Protein AF-A0A354GK99-F1 (afdb_monomer)

Nearest PDB structures (foldseek):
  5uak-assembly1_A  TM=2.401E-01  e=3.780E+00  Homo sapiens
  2l7n-assembly1_A  TM=2.266E-01  e=7.775E+00  Mus musculus

pLDDT: mean 85.81, std 12.9, range [47.06, 98.25]

Solvent-accessible surface area (backbone atoms only — not comparable to full-atom values): 15376 Å² total; per-residue (Å²): 137,84,84,81,77,79,76,73,77,72,73,72,76,54,76,65,68,72,52,48,58,41,43,54,55,14,52,52,29,39,52,31,21,51,36,38,51,50,34,61,67,74,48,84,71,75,69,83,45,73,84,48,24,66,69,51,47,50,51,52,33,52,49,32,36,52,51,14,50,40,36,59,70,48,84,47,55,72,58,41,48,53,53,48,34,52,51,28,48,53,50,18,52,51,21,43,50,39,38,74,72,66,46,73,49,57,58,67,49,27,87,55,80,45,49,9,59,60,51,20,52,50,25,46,52,51,28,49,48,51,69,71,52,69,86,69,85,74,72,70,86,65,61,71,67,60,54,56,51,47,53,50,49,52,52,50,47,40,58,70,46,47,50,52,49,52,49,52,57,68,68,58,66,71,68,62,73,45,77,84,52,75,81,58,88,87,60,94,74,79,62,85,59,70,80,78,36,68,99,51,72,68,67,60,38,86,79,42,95,62,22,75,64,68,73,56,82,60,71,46,77,45,78,39,37,89,89,36,69,66,43,64,66,50,47,61,60,54,51,52,51,38,61,63,33,70,78,40,90,85,48,57,46,66,47,80,44,78,54,85,85,128

Foldseek 3Di:
DDPPPPPPVPPDPPPVVLLPLLLVLLVVLLQLLVLLLVLLQQPAFDCPDPCSDLVNSLVSSLLSNLLSLCSNLVLDVVVSLVSLLVVLVVQLVQLVVCLVVVHQASCSSPPPRDRSVVSNVVSVVSNVCSVPRDNPPPPPVDPPVSSVVSVVVSVVCCVVPVVVSSVCSVPNNQDAPDLPDDPPPPRQDYDDDVVVCVVHQDSCLVVFPCSVVVRDDAEDEAEDEPPDPVRVVCVVVVVVVQVVCVVPPNRHHYDYDYDDRD

Sequence (262 aa):
MIRIVTILKRQAPSAFSCALIPFFLSLILLSAGAWKGYELFTAPLPETSLWTSRGFLIAVIESEFALGLWLLFGLWPHGARRAALAAFLVFFVVSLFMALAGESSCGCFGRVPVSPRYIAVLDFAASLSLWLWRPSAIAVERPVGSRLLRVAAVLLLFLLVGVPSGIVLAAHRPTSLNPDAEIDANQSVVLLEPDKWIGRRCPLLKYIDVGDELSHGGWIVVLYHHDCPRCQEVAPEYEARATAAAADPAAPRTAFIAVYLR

Secondary structure (DSSP, 8-state):
-----------PPPHHHHHHHHHHHHHHHHHHHHHHHHHHHHSPPP--SSTT-HHHHHHHHHHHHHHHHHHHHTSSHHHHHHHHHHHHHHHHHHHHHHHHHT-S--STTTTS---HHHHHHHHHHHHHHHHH-----------HHHHHHHHHHHHHHIIIIIHHHHHHHHH-------TT----TT-S-----GGGGTTS--GGGGGSTTHHHHTSS-EEEEEE-TT-HHHHHHHHHHHHHHHHHTT-TTSPEEEEEE----

Radius of gyration: 27.34 Å; Cα contacts (8 Å, |Δi|>4): 239; chains: 1; bounding box: 57×50×96 Å

Structure (mmCIF, N/CA/C/O backbone):
data_AF-A0A354GK99-F1
#
_entry.id   AF-A0A354GK99-F1
#
loop_
_atom_site.group_PDB
_atom_site.id
_atom_site.type_symbol
_atom_site.label_atom_id
_atom_site.label_alt_id
_atom_site.label_comp_id
_atom_site.label_asym_id
_atom_site.label_entity_id
_atom_site.label_seq_id
_atom_site.pdbx_PDB_ins_code
_atom_site.Cartn_x
_atom_site.Cartn_y
_atom_site.Cartn_z
_atom_site.occupancy
_atom_site.B_iso_or_equiv
_atom_site.auth_seq_id
_atom_site.auth_comp_id
_atom_site.auth_asym_id
_atom_site.auth_atom_id
_atom_site.pdbx_PDB_model_num
ATOM 1 N N . MET A 1 1 ? 14.836 -31.834 -56.174 1.00 51.91 1 MET A N 1
ATOM 2 C CA . MET A 1 1 ? 14.327 -31.495 -54.824 1.00 51.91 1 MET A CA 1
ATOM 3 C C . MET A 1 1 ? 14.541 -30.009 -54.577 1.00 51.91 1 MET A C 1
ATOM 5 O O . MET A 1 1 ? 15.673 -29.593 -54.377 1.00 51.91 1 MET A O 1
ATOM 9 N N . ILE A 1 2 ? 13.483 -29.203 -54.669 1.00 47.06 2 ILE A N 1
ATOM 10 C CA . ILE A 1 2 ? 13.534 -27.741 -54.518 1.00 47.06 2 ILE A CA 1
ATOM 11 C C . ILE A 1 2 ? 13.206 -27.411 -53.055 1.00 47.06 2 ILE A C 1
ATOM 13 O O . ILE A 1 2 ? 12.085 -27.641 -52.607 1.00 47.06 2 ILE A O 1
ATOM 17 N N . ARG A 1 3 ? 14.187 -26.909 -52.291 1.00 53.28 3 ARG A N 1
ATOM 18 C CA . ARG A 1 3 ? 13.964 -26.350 -50.948 1.00 53.28 3 ARG A CA 1
ATOM 19 C C . ARG A 1 3 ? 13.324 -24.971 -51.105 1.00 53.28 3 ARG A C 1
ATOM 21 O O . ARG A 1 3 ? 14.020 -23.983 -51.316 1.00 53.28 3 ARG A O 1
ATOM 28 N N . ILE A 1 4 ? 12.001 -24.913 -50.993 1.00 53.72 4 ILE A N 1
ATOM 29 C CA . ILE A 1 4 ? 11.267 -23.661 -50.794 1.00 53.72 4 ILE A CA 1
ATOM 30 C C . ILE A 1 4 ? 11.586 -23.191 -49.371 1.00 53.72 4 ILE A C 1
ATOM 32 O O . ILE A 1 4 ? 10.948 -23.588 -48.399 1.00 53.72 4 ILE A O 1
ATOM 36 N N . VAL A 1 5 ? 12.648 -22.398 -49.230 1.00 56.31 5 VAL A N 1
ATOM 37 C CA . VAL A 1 5 ? 12.899 -21.624 -48.013 1.00 56.31 5 VAL A CA 1
ATOM 38 C C . VAL A 1 5 ? 11.921 -20.459 -48.058 1.00 56.31 5 VAL A C 1
ATOM 40 O O . VAL A 1 5 ? 12.188 -19.428 -48.671 1.00 56.31 5 VAL A O 1
ATOM 43 N N . THR A 1 6 ? 10.747 -20.646 -47.459 1.00 57.16 6 THR A N 1
ATOM 44 C CA . THR A 1 6 ? 9.773 -19.576 -47.248 1.00 57.16 6 THR A CA 1
ATOM 45 C C . THR A 1 6 ? 10.391 -18.573 -46.281 1.00 57.16 6 THR A C 1
ATOM 47 O O . THR A 1 6 ? 10.282 -18.699 -45.062 1.00 57.16 6 THR A O 1
ATOM 50 N N . ILE A 1 7 ? 11.085 -17.576 -46.829 1.00 54.34 7 ILE A N 1
ATOM 51 C CA . ILE A 1 7 ? 11.489 -16.371 -46.112 1.00 54.34 7 ILE A CA 1
ATOM 52 C C . ILE A 1 7 ? 10.194 -15.608 -45.830 1.00 54.34 7 ILE A C 1
ATOM 54 O O . ILE A 1 7 ? 9.807 -14.699 -46.562 1.00 54.34 7 ILE A O 1
ATOM 58 N N . LEU A 1 8 ? 9.484 -16.011 -44.774 1.00 56.78 8 LEU A N 1
ATOM 59 C CA . LEU A 1 8 ? 8.508 -15.154 -44.121 1.00 56.78 8 LEU A CA 1
ATOM 60 C C . LEU A 1 8 ? 9.289 -13.926 -43.666 1.00 56.78 8 LEU A C 1
ATOM 62 O O . LEU A 1 8 ? 9.990 -13.952 -42.653 1.00 56.78 8 LEU A O 1
ATOM 66 N N . LYS A 1 9 ? 9.222 -12.871 -44.482 1.00 50.56 9 LYS A N 1
ATOM 67 C CA . LYS A 1 9 ? 9.705 -11.530 -44.176 1.00 50.56 9 LYS A CA 1
ATOM 68 C C . LYS A 1 9 ? 8.989 -11.130 -42.889 1.00 50.56 9 LYS A C 1
ATOM 70 O O . LYS A 1 9 ? 7.848 -10.682 -42.918 1.00 50.56 9 LYS A O 1
ATOM 75 N N . ARG A 1 10 ? 9.626 -11.391 -41.746 1.00 58.94 10 ARG A N 1
ATOM 76 C CA . ARG A 1 10 ? 9.179 -10.943 -40.430 1.00 58.94 10 ARG A CA 1
ATOM 77 C C . ARG A 1 10 ? 9.202 -9.426 -40.538 1.00 58.94 10 ARG A C 1
ATOM 79 O O . ARG A 1 10 ? 10.278 -8.839 -40.459 1.00 58.94 10 ARG A O 1
ATOM 86 N N . GLN A 1 11 ? 8.063 -8.818 -40.880 1.00 60.69 11 GLN A N 1
ATOM 87 C CA . GLN A 1 11 ? 7.923 -7.369 -40.918 1.00 60.69 11 GLN A CA 1
ATOM 88 C C . GLN A 1 11 ? 8.425 -6.892 -39.566 1.00 60.69 11 GLN A C 1
ATOM 90 O O . GLN A 1 11 ? 7.871 -7.265 -38.530 1.00 60.69 11 GLN A O 1
ATOM 95 N N . ALA A 1 12 ? 9.567 -6.203 -39.584 1.00 58.28 12 ALA A N 1
ATOM 96 C CA . ALA A 1 12 ? 10.153 -5.684 -38.372 1.00 58.28 12 ALA A CA 1
ATOM 97 C C . ALA A 1 12 ? 9.067 -4.810 -37.734 1.00 58.28 12 ALA A C 1
ATOM 99 O O . ALA A 1 12 ? 8.564 -3.912 -38.419 1.00 58.28 12 ALA A O 1
ATOM 100 N N . PRO A 1 13 ? 8.627 -5.112 -36.499 1.00 59.28 13 PRO A N 1
ATOM 101 C CA . PRO A 1 13 ? 7.645 -4.278 -35.831 1.00 59.28 13 PRO A CA 1
ATOM 102 C C . PRO A 1 13 ? 8.161 -2.841 -35.867 1.00 59.28 13 PRO A C 1
ATOM 104 O O . PRO A 1 13 ? 9.354 -2.597 -35.663 1.00 59.28 13 PRO A O 1
ATOM 107 N N . SER A 1 14 ? 7.280 -1.904 -36.213 1.00 61.56 14 SER A N 1
ATOM 108 C CA . SER A 1 14 ? 7.648 -0.498 -36.330 1.00 61.56 14 SER A CA 1
ATOM 109 C C . SER A 1 14 ? 8.302 -0.039 -35.023 1.00 61.56 14 SER A C 1
ATOM 111 O O . SER A 1 14 ? 7.889 -0.435 -33.929 1.00 61.56 14 SER A O 1
ATOM 113 N N . ALA A 1 15 ? 9.342 0.796 -35.121 1.00 60.75 15 ALA A N 1
ATOM 114 C CA . ALA A 1 15 ? 10.090 1.291 -33.960 1.00 60.75 15 ALA A CA 1
ATOM 115 C C . ALA A 1 15 ? 9.178 1.916 -32.881 1.00 60.75 15 ALA A C 1
ATOM 117 O O . ALA A 1 15 ? 9.510 1.905 -31.697 1.00 60.75 15 ALA A O 1
ATOM 118 N N . PHE A 1 16 ? 8.000 2.394 -33.292 1.00 60.38 16 PHE A N 1
ATOM 119 C CA . PHE A 1 16 ? 6.950 2.933 -32.438 1.00 60.38 16 PHE A CA 1
ATOM 120 C C . PHE A 1 16 ? 6.320 1.877 -31.510 1.00 60.38 16 PHE A C 1
ATOM 122 O O . PHE A 1 16 ? 6.214 2.097 -30.303 1.00 60.38 16 PHE A O 1
ATOM 129 N N . SER A 1 17 ? 5.985 0.688 -32.024 1.00 66.44 17 SER A N 1
ATOM 130 C CA . SER A 1 17 ? 5.418 -0.405 -31.217 1.00 66.44 17 SER A CA 1
ATOM 131 C C . SER A 1 17 ? 6.409 -0.948 -30.181 1.00 66.44 17 SER A C 1
ATOM 133 O O . SER A 1 17 ? 5.998 -1.434 -29.129 1.00 66.44 17 SER A O 1
ATOM 135 N N . CYS A 1 18 ? 7.718 -0.830 -30.430 1.00 71.56 18 CYS A N 1
ATOM 136 C CA . CYS A 1 18 ? 8.748 -1.281 -29.492 1.00 71.56 18 CYS A CA 1
ATOM 137 C C . CYS A 1 18 ? 8.879 -0.409 -28.233 1.00 71.56 18 CYS A C 1
ATOM 139 O O . CYS A 1 18 ? 9.372 -0.919 -27.227 1.00 71.56 18 CYS A O 1
ATOM 141 N N . ALA A 1 19 ? 8.459 0.859 -28.274 1.00 82.81 19 ALA A N 1
ATOM 142 C CA . ALA A 1 19 ? 8.532 1.781 -27.135 1.00 82.81 19 ALA A CA 1
ATOM 143 C C . ALA A 1 19 ? 7.217 1.875 -26.340 1.00 82.81 19 ALA A C 1
ATOM 145 O O . ALA A 1 19 ? 7.220 2.329 -25.199 1.00 82.81 19 ALA A O 1
ATOM 146 N N . LEU A 1 20 ? 6.106 1.416 -26.919 1.00 90.50 20 LEU A N 1
ATOM 147 C CA . LEU A 1 20 ? 4.773 1.575 -26.344 1.00 90.50 20 LEU A CA 1
ATOM 148 C C . LEU A 1 20 ? 4.553 0.715 -25.087 1.00 90.50 20 LEU A C 1
ATOM 150 O O . LEU A 1 20 ? 4.040 1.201 -24.084 1.00 90.50 20 LEU A O 1
ATOM 154 N N . ILE A 1 21 ? 4.992 -0.548 -25.121 1.00 92.44 21 ILE A N 1
ATOM 155 C CA . ILE A 1 21 ? 4.870 -1.487 -23.992 1.00 92.44 21 ILE A CA 1
ATOM 156 C C . ILE A 1 21 ? 5.582 -0.961 -22.732 1.00 92.44 21 ILE A C 1
ATOM 158 O O . ILE A 1 21 ? 4.918 -0.812 -21.707 1.00 92.44 21 ILE A O 1
ATOM 162 N N . PRO A 1 22 ? 6.897 -0.650 -22.757 1.00 93.06 22 PRO A N 1
ATOM 163 C CA . PRO A 1 22 ? 7.580 -0.160 -21.560 1.00 93.06 22 PRO A CA 1
ATOM 164 C C . PRO A 1 22 ? 7.030 1.186 -21.072 1.00 93.06 22 PRO A C 1
ATOM 166 O O . PRO A 1 22 ? 7.044 1.429 -19.870 1.00 93.06 22 PRO A O 1
ATOM 169 N N . PHE A 1 23 ? 6.507 2.029 -21.970 1.00 93.75 23 PHE A N 1
ATOM 170 C CA . PHE A 1 23 ? 5.856 3.282 -21.593 1.00 93.75 23 PHE A CA 1
ATOM 171 C C . PHE A 1 23 ? 4.580 3.044 -20.772 1.00 93.75 23 PHE A C 1
ATOM 173 O O . PHE A 1 23 ? 4.469 3.560 -19.664 1.00 93.75 23 PHE A O 1
ATOM 180 N N . PHE A 1 24 ? 3.647 2.219 -21.258 1.00 96.00 24 PHE A N 1
ATOM 181 C CA . PHE A 1 24 ? 2.413 1.934 -20.516 1.00 96.00 24 PHE A CA 1
ATOM 182 C C . PHE A 1 24 ? 2.675 1.222 -19.189 1.00 96.00 24 PHE A C 1
ATOM 184 O O . PHE A 1 24 ? 2.085 1.585 -18.176 1.00 96.00 24 PHE A O 1
ATOM 191 N N . LEU A 1 25 ? 3.582 0.242 -19.170 1.00 96.44 25 LEU A N 1
ATOM 192 C CA . LEU A 1 25 ? 3.927 -0.464 -17.933 1.00 96.44 25 LEU A CA 1
ATOM 193 C C . LEU A 1 25 ? 4.618 0.451 -16.918 1.00 96.44 25 LEU A C 1
ATOM 195 O O . LEU A 1 25 ? 4.382 0.319 -15.721 1.00 96.44 25 LEU A O 1
ATOM 199 N N . SER A 1 26 ? 5.427 1.402 -17.389 1.00 96.06 26 SER A N 1
ATOM 200 C CA . SER A 1 26 ? 5.986 2.449 -16.536 1.00 96.06 26 SER A CA 1
ATOM 201 C C . SER A 1 26 ? 4.890 3.304 -15.904 1.00 96.06 26 SER A C 1
ATOM 203 O O . SER A 1 26 ? 4.898 3.477 -14.688 1.00 96.06 26 SER A O 1
ATOM 205 N N . LEU A 1 27 ? 3.920 3.782 -16.693 1.00 96.25 27 LEU A N 1
ATOM 206 C CA . LEU A 1 27 ? 2.801 4.564 -16.163 1.00 96.25 27 LEU A CA 1
ATOM 207 C C . LEU A 1 27 ? 2.017 3.786 -15.104 1.00 96.25 27 LEU A C 1
ATOM 209 O O . LEU A 1 27 ? 1.725 4.338 -14.050 1.00 96.25 27 LEU A O 1
ATOM 213 N N . ILE A 1 28 ? 1.742 2.502 -15.347 1.00 95.94 28 ILE A N 1
ATOM 214 C CA . ILE A 1 28 ? 1.051 1.638 -14.381 1.00 95.94 28 ILE A CA 1
ATOM 215 C C . ILE A 1 28 ? 1.830 1.555 -13.061 1.00 95.94 28 ILE A C 1
ATOM 217 O O . ILE A 1 28 ? 1.240 1.778 -12.007 1.00 95.94 28 ILE A O 1
ATOM 221 N N . LEU A 1 29 ? 3.141 1.286 -13.103 1.00 96.00 29 LEU A N 1
ATOM 222 C CA . LEU A 1 29 ? 3.971 1.188 -11.892 1.00 96.00 29 LEU A CA 1
ATOM 223 C C . LEU A 1 29 ? 4.061 2.519 -11.135 1.00 96.00 29 LEU A C 1
ATOM 225 O O . LEU A 1 29 ? 3.957 2.534 -9.912 1.00 96.00 29 LEU A O 1
ATOM 229 N N . LEU A 1 30 ? 4.215 3.637 -11.848 1.00 95.00 30 LEU A N 1
ATOM 230 C CA . LEU A 1 30 ? 4.276 4.966 -11.235 1.00 95.00 30 LEU A CA 1
ATOM 231 C C . LEU A 1 30 ? 2.942 5.344 -10.579 1.00 95.00 30 LEU A C 1
ATOM 233 O O . LEU A 1 30 ? 2.931 5.870 -9.469 1.00 95.00 30 LEU A O 1
ATOM 237 N N . SER A 1 31 ? 1.817 5.052 -11.235 1.00 94.38 31 SER A N 1
ATOM 238 C CA . SER A 1 31 ? 0.487 5.278 -10.663 1.00 94.38 31 SER A CA 1
ATOM 239 C C . SER A 1 31 ? 0.215 4.372 -9.461 1.00 94.38 31 SER A C 1
ATOM 241 O O . SER A 1 31 ? -0.310 4.853 -8.458 1.00 94.38 31 SER A O 1
ATOM 243 N N . ALA A 1 32 ? 0.595 3.093 -9.528 1.00 93.56 32 ALA A N 1
ATOM 244 C CA . ALA A 1 32 ? 0.451 2.156 -8.415 1.00 93.56 32 ALA A CA 1
ATOM 245 C C . ALA A 1 32 ? 1.274 2.602 -7.196 1.00 93.56 32 ALA A C 1
ATOM 247 O O . ALA A 1 32 ? 0.730 2.705 -6.095 1.00 93.56 32 ALA A O 1
ATOM 248 N N . GLY A 1 33 ? 2.546 2.961 -7.403 1.00 93.25 33 GLY A N 1
ATOM 249 C CA . GLY A 1 33 ? 3.414 3.487 -6.352 1.00 93.25 33 GLY A CA 1
ATOM 250 C C . GLY A 1 33 ? 2.861 4.775 -5.736 1.00 93.25 33 GLY A C 1
ATOM 251 O O . GLY A 1 33 ? 2.816 4.901 -4.513 1.00 93.25 33 GLY A O 1
ATOM 252 N N . ALA A 1 34 ? 2.381 5.715 -6.560 1.00 91.94 34 ALA A N 1
ATOM 253 C CA . ALA A 1 34 ? 1.793 6.968 -6.079 1.00 91.94 34 ALA A CA 1
ATOM 254 C C . ALA A 1 34 ? 0.562 6.721 -5.198 1.00 91.94 34 ALA A C 1
ATOM 256 O O . ALA A 1 34 ? 0.412 7.347 -4.148 1.00 91.94 34 ALA A O 1
ATOM 257 N N . TRP A 1 35 ? -0.299 5.784 -5.598 1.00 93.75 35 TRP A N 1
ATOM 258 C CA . TRP A 1 35 ? -1.510 5.476 -4.848 1.00 93.75 35 TRP A CA 1
ATOM 259 C C . TRP A 1 35 ? -1.215 4.781 -3.515 1.00 93.75 35 TRP A C 1
ATOM 261 O O . TRP A 1 35 ? -1.798 5.140 -2.492 1.00 93.75 35 TRP A O 1
ATOM 271 N N . LYS A 1 36 ? -0.261 3.842 -3.499 1.00 92.19 36 LYS A N 1
ATOM 272 C CA . LYS A 1 36 ? 0.227 3.215 -2.260 1.00 92.19 36 LYS A CA 1
ATOM 273 C C . LYS A 1 36 ? 0.876 4.238 -1.325 1.00 92.19 36 LYS A C 1
ATOM 275 O O . LYS A 1 36 ? 0.632 4.210 -0.124 1.00 92.19 36 LYS A O 1
ATOM 280 N N . GLY A 1 37 ? 1.655 5.173 -1.872 1.00 91.38 37 GLY A N 1
ATOM 281 C CA . GLY A 1 37 ? 2.227 6.284 -1.108 1.00 91.38 37 GLY A CA 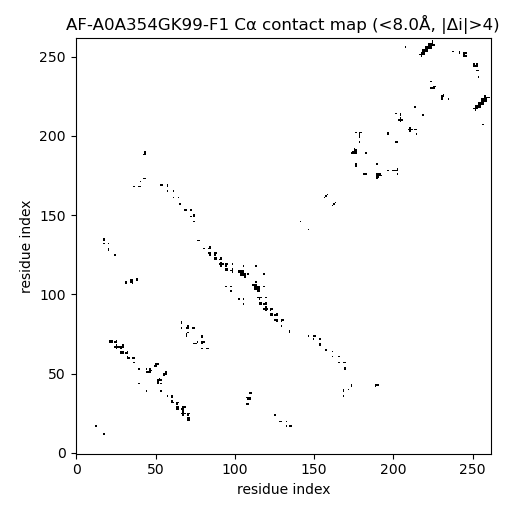1
ATOM 282 C C . GLY A 1 37 ? 1.157 7.179 -0.482 1.00 91.38 37 GLY A C 1
ATOM 283 O O . GLY A 1 37 ? 1.261 7.537 0.688 1.00 91.38 37 GLY A O 1
ATOM 284 N N . TYR A 1 38 ? 0.095 7.492 -1.228 1.00 89.88 38 TYR A N 1
ATOM 285 C CA . TYR A 1 38 ? -1.029 8.279 -0.721 1.00 89.88 38 TYR A CA 1
ATOM 286 C C . TYR A 1 38 ? -1.786 7.571 0.411 1.00 89.88 38 TYR A C 1
ATOM 288 O O . TYR A 1 38 ? -2.113 8.191 1.423 1.00 89.88 38 TYR A O 1
ATOM 296 N N . GLU A 1 39 ? -2.041 6.270 0.278 1.00 89.00 39 GLU A N 1
ATOM 297 C CA . GLU A 1 39 ? -2.665 5.491 1.349 1.00 89.00 39 GLU A CA 1
ATOM 298 C C . GLU A 1 39 ? -1.771 5.430 2.588 1.00 89.00 39 GLU A C 1
ATOM 300 O O . GLU A 1 39 ? -2.239 5.720 3.683 1.00 89.00 39 GLU A O 1
ATOM 305 N N . LEU A 1 40 ? -0.476 5.155 2.418 1.00 89.44 40 LEU A N 1
ATOM 306 C CA . LEU A 1 40 ? 0.491 5.130 3.515 1.00 89.44 40 LEU A CA 1
ATOM 307 C C . LEU A 1 40 ? 0.570 6.469 4.268 1.00 89.44 40 LEU A C 1
ATOM 309 O O . LEU A 1 40 ? 0.875 6.503 5.460 1.00 89.44 40 LEU A O 1
ATOM 313 N N . PHE A 1 41 ? 0.313 7.574 3.567 1.00 87.25 41 PHE A N 1
ATOM 314 C CA . PHE A 1 41 ? 0.275 8.909 4.150 1.00 87.25 41 PHE A CA 1
ATOM 315 C C . PHE A 1 41 ? -1.029 9.195 4.906 1.00 87.25 41 PHE A C 1
ATOM 317 O O . PHE A 1 41 ? -1.007 9.898 5.911 1.00 87.25 41 PHE A O 1
ATOM 324 N N . THR A 1 42 ? -2.161 8.676 4.427 1.00 83.94 42 THR A N 1
ATOM 325 C CA . THR A 1 42 ? -3.497 9.060 4.916 1.00 83.94 42 THR A CA 1
ATOM 326 C C . THR A 1 42 ? -4.139 8.046 5.856 1.00 83.94 42 THR A C 1
ATOM 328 O O . THR A 1 42 ? -5.030 8.416 6.621 1.00 83.94 42 THR A O 1
ATOM 331 N N . ALA A 1 43 ? -3.718 6.784 5.816 1.00 83.38 43 ALA A N 1
ATOM 332 C CA . ALA A 1 43 ? -4.307 5.705 6.592 1.00 83.38 43 ALA A CA 1
ATOM 333 C C . ALA A 1 43 ? -3.344 5.220 7.689 1.00 83.38 43 ALA A C 1
ATOM 335 O O . ALA A 1 43 ? -2.174 4.939 7.412 1.00 83.38 43 ALA A O 1
ATOM 336 N N . PRO A 1 44 ? -3.813 5.066 8.941 1.00 81.06 44 PRO A N 1
ATOM 337 C CA . PRO A 1 44 ? -3.046 4.362 9.951 1.00 81.06 44 PRO A CA 1
ATOM 338 C C . PRO A 1 44 ? -2.983 2.876 9.608 1.00 81.06 44 PRO A C 1
ATOM 340 O O . PRO A 1 44 ? -4.008 2.219 9.431 1.00 81.06 44 PRO A O 1
ATOM 343 N N . LEU A 1 45 ? -1.764 2.346 9.530 1.00 81.56 45 LEU A N 1
ATOM 344 C CA . LEU A 1 45 ? -1.525 0.932 9.284 1.00 81.56 45 LEU A CA 1
ATOM 345 C C . LEU A 1 45 ? -1.217 0.221 10.602 1.00 81.56 45 LEU A C 1
ATOM 347 O O . LEU A 1 45 ? -0.258 0.599 11.280 1.00 81.56 45 LEU A O 1
ATOM 351 N N . PRO A 1 46 ? -1.989 -0.811 10.968 1.00 79.06 46 PRO A N 1
ATOM 352 C CA . PRO A 1 46 ? -1.639 -1.658 12.093 1.00 79.06 46 PRO A CA 1
ATOM 353 C C . PRO A 1 46 ? -0.417 -2.516 11.721 1.00 79.06 46 PRO A C 1
ATOM 355 O O . PRO A 1 46 ? -0.460 -3.340 10.806 1.00 79.06 46 PRO A O 1
ATOM 358 N N . GLU A 1 47 ? 0.699 -2.326 12.427 1.00 83.62 47 GLU A N 1
ATOM 359 C CA . GLU A 1 47 ? 1.947 -3.072 12.211 1.00 83.62 47 GLU A CA 1
ATOM 360 C C . GLU A 1 47 ? 1.879 -4.471 12.854 1.00 83.62 47 GLU A C 1
ATOM 362 O O . GLU A 1 47 ? 2.567 -4.763 13.828 1.00 83.62 47 GLU A O 1
ATOM 367 N N . THR A 1 48 ? 1.023 -5.354 12.332 1.00 84.50 48 THR A N 1
ATOM 368 C CA . THR A 1 48 ? 0.833 -6.710 12.890 1.00 84.50 48 THR A CA 1
ATOM 369 C C . THR A 1 48 ? 1.837 -7.740 12.369 1.00 84.50 48 THR A C 1
ATOM 371 O O . THR A 1 48 ? 2.050 -8.775 12.997 1.00 84.50 48 THR A O 1
ATOM 374 N N . SER A 1 49 ? 2.460 -7.490 11.216 1.00 88.94 49 SER A N 1
ATOM 375 C CA . SER A 1 49 ? 3.372 -8.415 10.542 1.00 88.94 49 SER A CA 1
ATOM 376 C C . SER A 1 49 ? 4.476 -7.678 9.776 1.00 88.94 49 SER A C 1
ATOM 378 O O . SER A 1 49 ? 4.394 -6.476 9.531 1.00 88.94 49 SER A O 1
ATOM 380 N N . LEU A 1 50 ? 5.506 -8.406 9.331 1.00 86.31 50 LEU A N 1
ATOM 381 C CA . LEU A 1 50 ? 6.557 -7.841 8.474 1.00 86.31 50 LEU A CA 1
ATOM 382 C C . LEU A 1 50 ? 6.003 -7.291 7.148 1.00 86.31 50 LEU A C 1
ATOM 384 O O . LEU A 1 50 ? 6.476 -6.261 6.673 1.00 86.31 50 LEU A O 1
ATOM 388 N N . TRP A 1 51 ? 4.978 -7.939 6.587 1.00 84.69 51 TRP A N 1
ATOM 389 C CA . TRP A 1 51 ? 4.327 -7.533 5.335 1.00 84.69 51 TRP A CA 1
ATOM 390 C C . TRP A 1 51 ? 3.521 -6.243 5.476 1.00 84.69 51 TRP A C 1
ATOM 392 O O . TRP A 1 51 ? 3.390 -5.487 4.519 1.00 84.69 51 TRP A O 1
ATOM 402 N N . THR A 1 52 ? 3.019 -5.978 6.680 1.00 85.69 52 THR A N 1
ATOM 403 C CA . THR A 1 52 ? 2.316 -4.740 7.030 1.00 85.69 52 THR A CA 1
ATOM 404 C C . THR A 1 52 ? 3.243 -3.720 7.690 1.00 85.69 52 THR A C 1
ATOM 406 O O . THR A 1 52 ? 2.782 -2.660 8.107 1.00 85.69 52 THR A O 1
ATOM 409 N N . SER A 1 53 ? 4.543 -4.019 7.814 1.00 90.56 53 SER A N 1
ATOM 410 C CA . SER A 1 53 ? 5.493 -3.082 8.405 1.00 90.56 53 SER A CA 1
ATOM 411 C C . SER A 1 53 ? 5.681 -1.884 7.483 1.00 90.56 53 SER A C 1
ATOM 413 O O . SER A 1 53 ? 5.858 -2.016 6.266 1.00 90.56 53 SER A O 1
ATOM 415 N N . ARG A 1 54 ? 5.677 -0.686 8.068 1.00 89.06 54 ARG A N 1
ATOM 416 C CA . ARG A 1 54 ? 5.763 0.562 7.309 1.00 89.06 54 ARG A CA 1
ATOM 417 C C . ARG A 1 54 ? 7.025 0.639 6.452 1.00 89.06 54 ARG A C 1
ATOM 419 O O . ARG A 1 54 ? 6.964 1.039 5.296 1.00 89.06 54 ARG A O 1
ATOM 426 N N . GLY A 1 55 ? 8.164 0.213 7.001 1.00 90.75 55 GLY A N 1
ATOM 427 C CA . GLY A 1 55 ? 9.440 0.197 6.284 1.00 90.75 55 GLY A CA 1
ATOM 428 C C . GLY A 1 55 ? 9.429 -0.728 5.065 1.00 90.75 55 GLY A C 1
ATOM 429 O O . GLY A 1 55 ? 9.944 -0.352 4.013 1.00 90.75 55 GLY A O 1
ATOM 430 N N . PHE A 1 56 ? 8.797 -1.902 5.177 1.00 92.50 56 PHE A N 1
ATOM 431 C CA . PHE A 1 56 ? 8.633 -2.817 4.048 1.00 92.50 56 PHE A CA 1
ATOM 432 C C . PHE A 1 56 ? 7.760 -2.200 2.951 1.00 92.50 56 PHE A C 1
ATOM 434 O O . PHE A 1 56 ? 8.147 -2.214 1.785 1.00 92.50 56 PHE A O 1
ATOM 441 N N . LEU A 1 57 ? 6.629 -1.587 3.315 1.00 91.81 57 LEU A N 1
ATOM 442 C CA . LEU A 1 57 ? 5.738 -0.934 2.352 1.00 91.81 57 LEU A CA 1
ATOM 443 C C . LEU A 1 57 ? 6.407 0.251 1.644 1.00 91.81 57 LEU A C 1
ATOM 445 O O . LEU A 1 57 ? 6.290 0.365 0.426 1.00 91.81 57 LEU A O 1
ATOM 449 N N . ILE A 1 58 ? 7.171 1.079 2.369 1.00 91.81 58 ILE A N 1
ATOM 450 C CA . ILE A 1 58 ? 7.982 2.154 1.767 1.00 91.81 58 ILE A CA 1
ATOM 451 C C . ILE A 1 58 ? 8.972 1.564 0.759 1.00 91.81 58 ILE A C 1
ATOM 453 O O . ILE A 1 58 ? 9.062 2.052 -0.364 1.00 91.81 58 ILE A O 1
ATOM 457 N N . ALA A 1 59 ? 9.676 0.487 1.119 1.00 92.06 59 ALA A N 1
ATOM 458 C CA . ALA A 1 59 ? 10.624 -0.157 0.215 1.00 92.06 59 ALA A CA 1
ATOM 459 C C . ALA A 1 59 ? 9.946 -0.697 -1.059 1.00 92.06 59 ALA A C 1
ATOM 461 O O . ALA A 1 59 ? 10.495 -0.547 -2.151 1.00 92.06 59 ALA A O 1
ATOM 462 N N . VAL A 1 60 ? 8.746 -1.277 -0.942 1.00 93.06 60 VAL A N 1
ATOM 463 C CA . VAL A 1 60 ? 7.955 -1.730 -2.098 1.00 93.06 60 VAL A CA 1
ATOM 464 C C . VAL A 1 60 ? 7.561 -0.545 -2.985 1.00 93.06 60 VAL A C 1
ATOM 466 O O . VAL A 1 60 ? 7.818 -0.598 -4.188 1.00 93.06 60 VAL A O 1
ATOM 469 N N . ILE A 1 61 ? 7.030 0.540 -2.411 1.00 93.19 61 ILE A N 1
ATOM 470 C CA . ILE A 1 61 ? 6.646 1.761 -3.145 1.00 93.19 61 ILE A CA 1
ATOM 471 C C . ILE A 1 61 ? 7.840 2.338 -3.915 1.00 93.19 61 ILE A C 1
ATOM 473 O O . ILE A 1 61 ? 7.752 2.565 -5.122 1.00 93.19 61 ILE A O 1
ATOM 477 N N . GLU A 1 62 ? 8.975 2.522 -3.242 1.00 91.94 62 GLU A N 1
ATOM 478 C CA . GLU A 1 62 ? 10.205 3.035 -3.855 1.00 91.94 62 GLU A CA 1
ATOM 479 C C . GLU A 1 62 ? 10.708 2.110 -4.969 1.00 91.94 62 GLU A C 1
ATOM 481 O O . GLU A 1 62 ? 11.153 2.577 -6.019 1.00 91.94 62 GLU A O 1
ATOM 486 N N . SER A 1 63 ? 10.598 0.789 -4.784 1.00 93.62 63 SER A N 1
ATOM 487 C CA . SER A 1 63 ? 10.989 -0.182 -5.808 1.00 93.62 63 SER A CA 1
ATOM 488 C C . SER A 1 63 ? 10.098 -0.115 -7.056 1.00 93.62 63 SER A C 1
ATOM 490 O O . SER A 1 63 ? 10.618 -0.193 -8.173 1.00 93.62 63 SER A O 1
ATOM 492 N N . GLU A 1 64 ? 8.787 0.105 -6.899 1.00 95.31 64 GLU A N 1
ATOM 493 C CA . GLU A 1 64 ? 7.843 0.296 -8.009 1.00 95.31 64 GLU A CA 1
ATOM 494 C C . GLU A 1 64 ? 8.136 1.591 -8.766 1.00 95.31 64 GLU A C 1
ATOM 496 O O . GLU A 1 64 ? 8.216 1.581 -9.999 1.00 95.31 64 GLU A O 1
ATOM 501 N N . PHE A 1 65 ? 8.387 2.684 -8.041 1.00 93.00 65 PHE A N 1
ATOM 502 C CA . PHE A 1 65 ? 8.788 3.960 -8.630 1.00 93.00 65 PHE A CA 1
ATOM 503 C C . PHE A 1 65 ? 10.105 3.846 -9.395 1.00 93.00 65 PHE A C 1
ATOM 505 O O . PHE A 1 65 ? 10.179 4.226 -10.568 1.00 93.00 65 PHE A O 1
ATOM 512 N N . ALA A 1 66 ? 11.143 3.288 -8.770 1.00 92.50 66 ALA A N 1
ATOM 513 C CA . ALA A 1 66 ? 12.453 3.123 -9.388 1.00 92.50 66 ALA A CA 1
ATOM 514 C C . ALA A 1 66 ? 12.370 2.261 -10.655 1.00 92.50 66 ALA A C 1
ATOM 516 O O . ALA A 1 66 ? 12.943 2.615 -11.690 1.00 92.50 66 ALA A O 1
ATOM 517 N N . LEU A 1 67 ? 11.614 1.162 -10.609 1.00 95.44 67 LEU A N 1
ATOM 518 C CA . LEU A 1 67 ? 11.398 0.284 -11.756 1.00 95.44 67 LEU A CA 1
ATOM 519 C C . LEU A 1 67 ? 10.582 0.967 -12.864 1.00 95.44 67 LEU A C 1
ATOM 521 O O . LEU A 1 67 ? 10.930 0.848 -14.044 1.00 95.44 67 LEU A O 1
ATOM 525 N N . GLY A 1 68 ? 9.546 1.727 -12.499 1.00 95.12 68 GLY A N 1
ATOM 526 C CA . GLY A 1 68 ? 8.746 2.531 -13.419 1.00 95.12 68 GLY A CA 1
ATOM 527 C C . GLY A 1 68 ? 9.593 3.566 -14.159 1.00 95.12 68 GLY A C 1
ATOM 528 O O . GLY A 1 68 ? 9.542 3.637 -15.390 1.00 95.12 68 GLY A O 1
ATOM 529 N N . LEU A 1 69 ? 10.446 4.310 -13.448 1.00 92.38 69 LEU A N 1
ATOM 530 C CA . LEU A 1 69 ? 11.391 5.249 -14.060 1.00 92.38 69 LEU A CA 1
ATOM 531 C C . LEU A 1 69 ? 12.428 4.512 -14.922 1.00 92.38 69 LEU A C 1
ATOM 533 O O . LEU A 1 69 ? 12.726 4.932 -16.042 1.00 92.38 69 LEU A O 1
ATOM 537 N N . TRP A 1 70 ? 12.950 3.376 -14.460 1.00 92.56 70 TRP A N 1
ATOM 538 C CA . TRP A 1 70 ? 13.932 2.603 -15.222 1.00 92.56 70 TRP A CA 1
ATOM 539 C C . TRP A 1 70 ? 13.377 2.137 -16.579 1.00 92.56 70 TRP A C 1
ATOM 541 O O . TRP A 1 70 ? 14.069 2.259 -17.601 1.00 92.56 70 TRP A O 1
ATOM 551 N N . LEU A 1 71 ? 12.121 1.677 -16.616 1.00 92.62 71 LEU A N 1
ATOM 552 C CA . LEU A 1 71 ? 11.410 1.347 -17.855 1.00 92.62 71 LEU A CA 1
ATOM 553 C C . LEU A 1 71 ? 11.181 2.576 -18.743 1.00 92.62 71 LEU A C 1
ATOM 555 O O . LEU A 1 71 ? 11.426 2.493 -19.948 1.00 92.62 71 LEU A O 1
ATOM 559 N N . LEU A 1 72 ? 10.776 3.711 -18.160 1.00 91.75 72 LEU A N 1
ATOM 560 C CA . LEU A 1 72 ? 10.481 4.946 -18.896 1.00 91.75 72 LEU A CA 1
ATOM 561 C C . LEU A 1 72 ? 11.702 5.489 -19.644 1.00 91.75 72 LEU A C 1
ATOM 563 O O . LEU A 1 72 ? 11.628 5.855 -20.817 1.00 91.75 72 LEU A O 1
ATOM 567 N N . PHE A 1 73 ? 12.850 5.532 -18.965 1.00 88.88 73 PHE A N 1
ATOM 568 C CA . PHE A 1 73 ? 14.068 6.141 -19.504 1.00 88.88 73 PHE A CA 1
ATOM 569 C C . PHE A 1 73 ? 14.925 5.174 -20.330 1.00 88.88 73 PHE A C 1
ATOM 571 O O . PHE A 1 73 ? 15.789 5.616 -21.101 1.00 88.88 73 PHE A O 1
ATOM 578 N N . GLY A 1 74 ? 14.690 3.863 -20.194 1.00 87.19 74 GLY A N 1
ATOM 579 C CA . GLY A 1 74 ? 15.354 2.825 -20.981 1.00 87.19 74 GLY A CA 1
ATOM 580 C C . GLY A 1 74 ? 16.867 2.741 -20.747 1.00 87.19 74 GLY A C 1
ATOM 581 O O . GLY A 1 74 ? 17.614 2.453 -21.680 1.00 87.19 74 GLY A O 1
ATOM 582 N N . LEU A 1 75 ? 17.339 3.006 -19.521 1.00 85.19 75 LEU A N 1
ATOM 583 C CA . LEU A 1 75 ? 18.774 3.084 -19.177 1.00 85.19 75 LEU A CA 1
ATOM 584 C C . LEU A 1 75 ? 19.540 1.773 -19.429 1.00 85.19 75 LEU A C 1
ATOM 586 O O . LEU A 1 75 ? 20.724 1.779 -19.792 1.00 85.19 75 LEU A O 1
ATOM 590 N N . TRP A 1 76 ? 18.856 0.645 -19.221 1.00 89.19 76 TRP A N 1
ATOM 591 C CA . TRP A 1 76 ? 19.349 -0.700 -19.505 1.00 89.19 76 TRP A CA 1
ATOM 592 C C . TRP A 1 76 ? 18.169 -1.618 -19.870 1.00 89.19 76 TRP A C 1
ATOM 594 O O . TRP A 1 76 ? 17.640 -2.307 -19.000 1.00 89.19 76 TRP A O 1
ATOM 604 N N . PRO A 1 77 ? 17.733 -1.640 -21.145 1.00 89.69 77 PRO A N 1
ATOM 605 C CA . PRO A 1 77 ? 16.464 -2.259 -21.544 1.00 89.69 77 PRO A CA 1
ATOM 606 C C . PRO A 1 77 ? 16.356 -3.750 -21.209 1.00 89.69 77 PRO A C 1
ATOM 608 O O . PRO A 1 77 ? 15.297 -4.224 -20.814 1.00 89.69 77 PRO A O 1
ATOM 611 N N . HIS A 1 78 ? 17.458 -4.497 -21.325 1.00 92.31 78 HIS A N 1
ATOM 612 C CA . HIS A 1 78 ? 17.481 -5.918 -20.970 1.00 92.31 78 HIS A CA 1
ATOM 613 C C . HIS A 1 78 ? 17.340 -6.147 -19.461 1.00 92.31 78 HIS A C 1
ATOM 615 O O . HIS A 1 78 ? 16.618 -7.058 -19.059 1.00 92.31 78 HIS A O 1
ATOM 621 N N . GLY A 1 79 ? 18.013 -5.330 -18.642 1.00 94.62 79 GLY A N 1
ATOM 622 C CA . GLY A 1 79 ? 17.909 -5.382 -17.184 1.00 94.62 79 GLY A CA 1
ATOM 623 C C . GLY A 1 79 ? 16.515 -4.974 -16.714 1.00 94.62 79 GLY A C 1
ATOM 624 O O . GLY A 1 79 ? 15.850 -5.760 -16.046 1.00 94.62 79 GLY A O 1
ATOM 625 N N . ALA A 1 80 ? 16.034 -3.815 -17.175 1.00 93.19 80 ALA A N 1
ATOM 626 C CA . ALA A 1 80 ? 14.706 -3.293 -16.857 1.00 93.19 80 ALA A CA 1
ATOM 627 C C . ALA A 1 80 ? 13.599 -4.287 -17.229 1.00 93.19 80 ALA A C 1
ATOM 629 O O . ALA A 1 80 ? 12.701 -4.537 -16.436 1.00 93.19 80 ALA A O 1
ATOM 630 N N . ARG A 1 81 ? 13.699 -4.931 -18.402 1.00 95.38 81 ARG A N 1
ATOM 631 C CA . ARG A 1 81 ? 12.755 -5.976 -18.819 1.00 95.38 81 ARG A CA 1
ATOM 632 C C . ARG A 1 81 ? 12.735 -7.163 -17.861 1.00 95.38 81 ARG A C 1
ATOM 634 O O . ARG A 1 81 ? 11.658 -7.636 -17.523 1.00 95.38 81 ARG A O 1
ATOM 641 N N . ARG A 1 82 ? 13.906 -7.688 -17.480 1.00 97.12 82 ARG A N 1
ATOM 642 C CA . ARG A 1 82 ? 13.997 -8.849 -16.579 1.00 97.12 82 ARG A CA 1
ATOM 643 C C . ARG A 1 82 ? 13.469 -8.505 -15.189 1.00 97.12 82 ARG A C 1
ATOM 645 O O . ARG A 1 82 ? 12.697 -9.284 -14.646 1.00 97.12 82 ARG A O 1
ATOM 652 N N . ALA A 1 83 ? 13.846 -7.341 -14.662 1.00 96.88 83 ALA A N 1
ATOM 653 C CA . ALA A 1 83 ? 13.365 -6.847 -13.377 1.00 96.88 83 ALA A CA 1
ATOM 654 C C . ALA A 1 83 ? 11.843 -6.647 -13.387 1.00 96.88 83 ALA A C 1
ATOM 656 O O . ALA A 1 83 ? 11.157 -7.148 -12.504 1.00 96.88 83 ALA A O 1
ATOM 657 N N . ALA A 1 84 ? 11.304 -6.011 -14.431 1.00 96.75 84 ALA A N 1
ATOM 658 C CA . ALA A 1 84 ? 9.868 -5.803 -14.570 1.00 96.75 84 ALA A CA 1
ATOM 659 C C . ALA A 1 84 ? 9.098 -7.112 -14.729 1.00 96.75 84 ALA A C 1
ATOM 661 O O . ALA A 1 84 ? 8.071 -7.290 -14.088 1.00 96.75 84 ALA A O 1
ATOM 662 N N . LEU A 1 85 ? 9.609 -8.052 -15.528 1.00 97.81 85 LEU A N 1
ATOM 663 C CA . LEU A 1 85 ? 8.988 -9.366 -15.672 1.00 97.81 85 LEU A CA 1
ATOM 664 C C . LEU A 1 85 ? 8.947 -10.102 -14.329 1.00 97.81 85 LEU A C 1
ATOM 666 O O . LEU A 1 85 ? 7.918 -10.667 -13.986 1.00 97.81 85 LEU A O 1
ATOM 670 N N . ALA A 1 86 ? 10.040 -10.077 -13.563 1.00 97.94 86 ALA A N 1
ATOM 671 C CA . ALA A 1 86 ? 10.070 -10.682 -12.236 1.00 97.94 86 ALA A CA 1
ATOM 672 C C . ALA A 1 86 ? 9.064 -10.014 -11.282 1.00 97.94 86 ALA A C 1
ATOM 674 O O . ALA A 1 86 ? 8.308 -10.720 -10.622 1.00 97.94 86 ALA A O 1
ATOM 675 N N . ALA A 1 87 ? 9.008 -8.679 -11.255 1.00 97.44 87 ALA A N 1
ATOM 676 C CA . ALA A 1 87 ? 8.074 -7.931 -10.415 1.00 97.44 87 ALA A CA 1
ATOM 677 C C . ALA A 1 87 ? 6.607 -8.239 -10.761 1.00 97.44 87 ALA A C 1
ATOM 679 O O . ALA A 1 87 ? 5.852 -8.653 -9.888 1.00 97.44 87 ALA A O 1
ATOM 680 N N . PHE A 1 88 ? 6.219 -8.140 -12.038 1.00 97.69 88 PHE A N 1
ATOM 681 C CA . PHE A 1 88 ? 4.851 -8.445 -12.470 1.00 97.69 88 PHE A CA 1
ATOM 682 C C . PHE A 1 88 ? 4.476 -9.917 -12.270 1.00 97.69 88 PHE A C 1
ATOM 684 O O . PHE A 1 88 ? 3.316 -10.206 -11.997 1.00 97.69 88 PHE A O 1
ATOM 691 N N . LEU A 1 89 ? 5.426 -10.856 -12.342 1.00 98.12 89 LEU A N 1
ATOM 692 C CA . LEU A 1 89 ? 5.159 -12.253 -11.990 1.00 98.12 89 LEU A CA 1
ATOM 693 C C . LEU A 1 89 ? 4.885 -12.426 -10.492 1.00 98.12 89 LEU A C 1
ATOM 695 O O . LEU A 1 89 ? 3.981 -13.174 -10.130 1.00 98.12 89 LEU A O 1
ATOM 699 N N . VAL A 1 90 ? 5.630 -11.735 -9.623 1.00 97.12 90 VAL A N 1
ATOM 700 C CA . VAL A 1 90 ? 5.360 -11.743 -8.176 1.00 97.12 90 VAL A CA 1
ATOM 701 C C . VAL A 1 90 ? 3.987 -11.131 -7.892 1.00 97.12 90 VAL A C 1
ATOM 703 O O . VAL A 1 90 ? 3.188 -11.754 -7.195 1.00 97.12 90 VAL A O 1
ATOM 706 N N . PHE A 1 91 ? 3.679 -9.970 -8.477 1.00 95.81 91 PHE A N 1
ATOM 707 C CA . PHE A 1 91 ? 2.371 -9.322 -8.333 1.00 95.81 91 PHE A CA 1
ATOM 708 C C . PHE A 1 91 ? 1.236 -10.213 -8.837 1.00 95.81 91 PHE A C 1
ATOM 710 O O . PHE A 1 91 ? 0.259 -10.413 -8.120 1.00 95.81 91 PHE A O 1
ATOM 717 N N . PHE A 1 92 ? 1.414 -10.864 -9.989 1.00 97.44 92 PHE A N 1
ATOM 718 C CA . PHE A 1 92 ? 0.453 -11.828 -10.515 1.00 97.44 92 PHE A CA 1
ATOM 719 C C . PHE A 1 92 ? 0.170 -12.963 -9.528 1.00 97.44 92 PHE A C 1
ATOM 721 O O . PHE A 1 92 ? -0.992 -13.276 -9.281 1.00 97.44 92 PHE A O 1
ATOM 728 N N . VAL A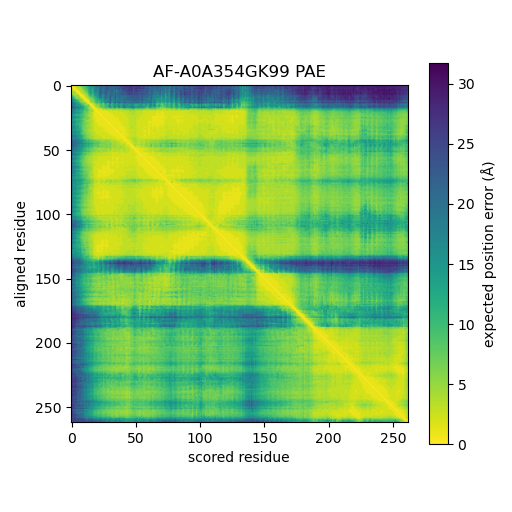 1 93 ? 1.211 -13.576 -8.953 1.00 97.69 93 VAL A N 1
ATOM 729 C CA . VAL A 1 93 ? 1.053 -14.685 -7.999 1.00 97.69 93 VAL A CA 1
ATOM 730 C C . VAL A 1 93 ? 0.309 -14.228 -6.743 1.00 97.69 93 VAL A C 1
ATOM 732 O O . VAL A 1 93 ? -0.600 -14.927 -6.297 1.00 97.69 93 VAL A O 1
ATOM 735 N N . VAL A 1 94 ? 0.644 -13.053 -6.203 1.00 95.06 94 VAL A N 1
ATOM 736 C CA . VAL A 1 94 ? -0.038 -12.479 -5.029 1.00 95.06 94 VAL A CA 1
ATOM 737 C C . VAL A 1 94 ? -1.509 -12.180 -5.341 1.00 95.06 94 VAL A C 1
ATOM 739 O O . VAL A 1 94 ? -2.396 -12.634 -4.617 1.00 95.06 94 VAL A O 1
ATOM 742 N N . SER A 1 95 ? -1.783 -11.492 -6.450 1.00 95.88 95 SER A N 1
ATOM 743 C CA . SER A 1 95 ? -3.140 -11.149 -6.895 1.00 95.88 95 SER A CA 1
ATOM 744 C C . SER A 1 95 ? -3.985 -12.393 -7.176 1.00 95.88 95 SER A C 1
ATOM 746 O O . SER A 1 95 ? -5.167 -12.441 -6.832 1.00 95.88 95 SER A O 1
ATOM 748 N N . LEU A 1 96 ? -3.385 -13.429 -7.770 1.00 97.94 96 LEU A N 1
ATOM 749 C CA . LEU A 1 96 ? -4.042 -14.708 -8.019 1.00 97.94 96 LEU A CA 1
ATOM 750 C C . LEU A 1 96 ? -4.367 -15.431 -6.709 1.00 97.94 96 LEU A C 1
ATOM 752 O O . LEU A 1 96 ? -5.474 -15.941 -6.561 1.00 97.94 96 LEU A O 1
ATOM 756 N N . PHE A 1 97 ? -3.438 -15.451 -5.753 1.00 97.31 97 PHE A N 1
ATOM 757 C CA . PHE A 1 97 ? -3.676 -16.041 -4.438 1.00 97.31 97 PHE A CA 1
ATOM 758 C C . PHE A 1 97 ? -4.853 -15.361 -3.723 1.00 97.31 97 PHE A C 1
ATOM 760 O O . PHE A 1 97 ? -5.779 -16.046 -3.294 1.00 97.31 97 PHE A O 1
ATOM 767 N N . MET A 1 98 ? -4.885 -14.026 -3.682 1.00 94.75 98 MET A N 1
ATOM 768 C CA . MET A 1 98 ? -6.004 -13.268 -3.102 1.00 94.75 98 MET A CA 1
ATOM 769 C C . MET A 1 98 ? -7.326 -13.517 -3.841 1.00 94.75 98 MET A C 1
ATOM 771 O O . MET A 1 98 ? -8.379 -13.658 -3.220 1.00 94.75 98 MET A O 1
ATOM 775 N N . ALA A 1 99 ? -7.283 -13.632 -5.173 1.00 96.94 99 ALA A N 1
ATOM 776 C CA . ALA A 1 99 ? -8.460 -13.954 -5.978 1.00 96.94 99 ALA A CA 1
ATOM 777 C C . ALA A 1 99 ? -9.032 -15.345 -5.664 1.00 96.94 99 ALA A C 1
ATOM 779 O O . ALA A 1 99 ? -10.255 -15.514 -5.678 1.00 96.94 99 ALA A O 1
ATOM 780 N N . LEU A 1 100 ? -8.162 -16.326 -5.397 1.00 97.81 100 LEU A N 1
ATOM 781 C CA . LEU A 1 100 ? -8.542 -17.684 -5.000 1.00 97.81 100 LEU A CA 1
ATOM 782 C C . LEU A 1 100 ? -9.031 -17.747 -3.547 1.00 97.81 100 LEU A C 1
ATOM 784 O O . LEU A 1 100 ? -9.943 -18.516 -3.259 1.00 97.81 100 LEU A O 1
ATOM 788 N N . ALA A 1 101 ? -8.476 -16.917 -2.662 1.00 96.81 101 ALA A N 1
ATOM 789 C CA . ALA A 1 101 ? -8.927 -16.774 -1.277 1.00 96.81 101 ALA A CA 1
ATOM 790 C C . ALA A 1 101 ? -10.296 -16.075 -1.151 1.00 96.81 101 ALA A C 1
ATOM 792 O O . ALA A 1 101 ? -10.922 -16.139 -0.099 1.00 96.81 101 ALA A O 1
ATOM 793 N N . GLY A 1 102 ? -10.787 -15.444 -2.224 1.00 94.69 102 GLY A N 1
ATOM 794 C CA . GLY A 1 102 ? -12.074 -14.748 -2.223 1.00 94.69 102 GLY A CA 1
ATOM 795 C C . GLY A 1 102 ? -12.020 -13.358 -1.589 1.00 94.69 102 GLY A C 1
ATOM 796 O O . GLY A 1 102 ? -13.062 -12.834 -1.203 1.00 94.69 102 GLY A O 1
ATOM 797 N N . GLU A 1 103 ? -10.831 -12.756 -1.507 1.00 92.94 103 GLU A N 1
ATOM 798 C CA . GLU A 1 103 ? -10.661 -11.411 -0.961 1.00 92.94 103 GLU A CA 1
ATOM 799 C C . GLU A 1 103 ? -11.372 -10.359 -1.822 1.00 92.94 103 GLU A C 1
ATOM 801 O O . GLU A 1 103 ? -11.396 -10.427 -3.058 1.00 92.94 103 GLU A O 1
ATOM 806 N N . SER A 1 104 ? -11.953 -9.355 -1.164 1.00 89.62 104 SER A N 1
ATOM 807 C CA . SER A 1 104 ? -12.724 -8.301 -1.835 1.00 89.62 104 SER A CA 1
ATOM 808 C C . SER A 1 104 ? -11.836 -7.258 -2.527 1.00 89.62 104 SER A C 1
ATOM 810 O O . SER A 1 104 ? -12.260 -6.655 -3.516 1.00 89.62 104 SER A O 1
ATOM 812 N N . SER A 1 105 ? -10.593 -7.077 -2.064 1.00 91.56 105 SER A N 1
ATOM 813 C CA . SER A 1 105 ? -9.625 -6.113 -2.601 1.00 91.56 105 SER A CA 1
ATOM 814 C C . SER A 1 105 ? -8.192 -6.651 -2.558 1.00 91.56 105 SER A C 1
ATOM 816 O O . SER A 1 105 ? -7.812 -7.345 -1.623 1.00 91.56 105 SER A O 1
ATOM 818 N N . CYS A 1 106 ? -7.387 -6.298 -3.566 1.00 87.25 106 CYS A N 1
ATOM 819 C CA . CYS A 1 106 ? -5.952 -6.626 -3.643 1.00 87.25 106 CYS A CA 1
ATOM 820 C C . CYS A 1 106 ? -5.089 -5.745 -2.718 1.00 87.25 106 CYS A C 1
ATOM 822 O O . CYS A 1 106 ? -3.942 -6.074 -2.443 1.00 87.25 106 CYS A O 1
ATOM 824 N N . GLY A 1 107 ? -5.578 -4.553 -2.338 1.00 83.44 107 GLY A N 1
ATOM 825 C CA . GLY A 1 107 ? -4.758 -3.495 -1.715 1.00 83.44 107 GLY A CA 1
ATOM 826 C C . GLY A 1 107 ? -3.687 -2.891 -2.647 1.00 83.44 107 GLY A C 1
ATOM 827 O O . GLY A 1 107 ? -2.992 -1.944 -2.299 1.00 83.44 107 GLY A O 1
ATOM 828 N N . CYS A 1 108 ? -3.566 -3.400 -3.876 1.00 83.50 108 CYS A N 1
ATOM 829 C CA . CYS A 1 108 ? -2.533 -3.036 -4.847 1.00 83.50 108 CYS A CA 1
ATOM 830 C C . CYS A 1 108 ? -2.654 -1.587 -5.368 1.00 83.50 108 CYS A C 1
ATOM 832 O O . CYS A 1 108 ? -1.654 -1.001 -5.780 1.00 83.50 108 CYS A O 1
ATOM 834 N N . PHE A 1 109 ? -3.858 -1.006 -5.295 1.00 83.00 109 PHE A N 1
ATOM 835 C CA . PHE A 1 109 ? -4.176 0.405 -5.570 1.00 83.00 109 PHE A CA 1
ATOM 836 C C . PHE A 1 109 ? -4.704 1.090 -4.306 1.00 83.00 109 PHE A C 1
ATOM 838 O O . PHE A 1 109 ? -5.658 1.864 -4.353 1.00 83.00 109 PHE A O 1
ATOM 845 N N . GLY A 1 110 ? -4.134 0.728 -3.160 1.00 84.00 110 GLY A N 1
ATOM 846 C CA . GLY A 1 110 ? -4.542 1.169 -1.836 1.00 84.00 110 GLY A CA 1
ATOM 847 C C . GLY A 1 110 ? -6.049 1.203 -1.604 1.00 84.00 110 GLY A C 1
ATOM 848 O O . GLY A 1 110 ? -6.735 0.198 -1.796 1.00 84.00 110 GLY A O 1
ATOM 849 N N . ARG A 1 111 ? -6.580 2.380 -1.245 1.00 80.38 111 ARG A N 1
ATOM 850 C CA . ARG A 1 111 ? -7.989 2.558 -0.852 1.00 80.38 111 ARG A CA 1
ATOM 851 C C . ARG A 1 111 ? -9.013 2.284 -1.958 1.00 80.38 111 ARG A C 1
ATOM 853 O O . ARG A 1 111 ? -10.192 2.149 -1.645 1.00 80.38 111 ARG A O 1
ATOM 860 N N . VAL A 1 112 ? -8.619 2.231 -3.234 1.00 87.25 112 VAL A N 1
ATOM 861 C CA . VAL A 1 112 ? -9.573 1.929 -4.313 1.00 87.25 112 VAL A CA 1
ATOM 862 C C . VAL A 1 112 ? -9.823 0.423 -4.320 1.00 87.25 112 VAL A C 1
ATOM 864 O O . VAL A 1 112 ? -8.902 -0.336 -4.635 1.00 87.25 112 VAL A O 1
ATOM 867 N N . PRO A 1 113 ? -11.047 -0.039 -4.001 1.00 88.00 113 PRO A N 1
ATOM 868 C CA . PRO A 1 113 ? -11.340 -1.460 -3.983 1.00 88.00 113 PRO A CA 1
ATOM 869 C C . PRO A 1 113 ? -11.369 -1.976 -5.422 1.00 88.00 113 PRO A C 1
ATOM 871 O O . PRO A 1 113 ? -12.336 -1.778 -6.158 1.00 88.00 113 PRO A O 1
ATOM 874 N N . VAL A 1 114 ? -10.292 -2.641 -5.833 1.00 93.50 114 VAL A N 1
ATOM 875 C CA . VAL A 1 114 ? -10.229 -3.353 -7.111 1.00 93.50 114 VAL A CA 1
ATOM 876 C C . VAL A 1 114 ? -10.193 -4.844 -6.823 1.00 93.50 114 VAL A C 1
ATOM 878 O O . VAL A 1 114 ? -9.332 -5.319 -6.079 1.00 93.50 114 VAL A O 1
ATOM 881 N N . SER A 1 11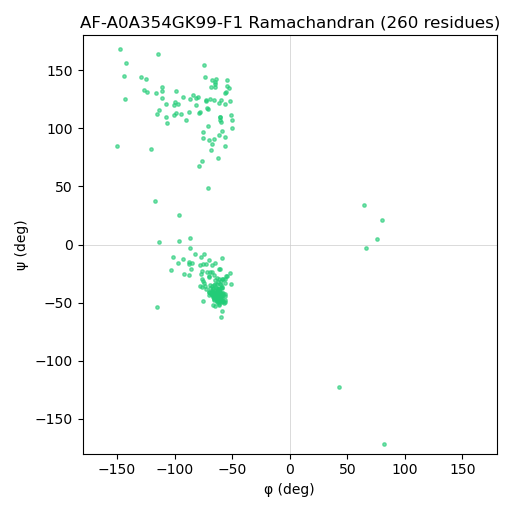5 ? -11.122 -5.587 -7.432 1.00 95.50 115 SER A N 1
ATOM 882 C CA . SER A 1 115 ? -11.174 -7.040 -7.276 1.00 95.50 115 SER A CA 1
ATOM 883 C C . SER A 1 115 ? -9.827 -7.667 -7.672 1.00 95.50 115 SER A C 1
ATOM 885 O O . SER A 1 115 ? -9.338 -7.390 -8.777 1.00 95.50 115 SER A O 1
ATOM 887 N N . PRO A 1 116 ? -9.256 -8.564 -6.843 1.00 96.44 116 PRO A N 1
ATOM 888 C CA . PRO A 1 116 ? -7.981 -9.225 -7.131 1.00 96.44 116 PRO A CA 1
ATOM 889 C C . PRO A 1 116 ? -7.937 -9.946 -8.486 1.00 96.44 116 PRO A C 1
ATOM 891 O O . PRO A 1 116 ? -6.882 -10.044 -9.108 1.00 96.44 116 PRO A O 1
ATOM 894 N N . ARG A 1 117 ? -9.092 -10.397 -9.001 1.00 97.62 117 ARG A N 1
ATOM 895 C CA . ARG A 1 117 ? -9.203 -11.069 -10.308 1.00 97.62 117 ARG A CA 1
ATOM 896 C C . ARG A 1 117 ? -8.780 -10.168 -11.467 1.00 97.62 117 ARG A C 1
ATOM 898 O O . ARG A 1 117 ? -8.080 -10.627 -12.366 1.00 97.62 117 ARG A O 1
ATOM 905 N N . TYR A 1 118 ? -9.180 -8.894 -11.449 1.00 96.62 118 TYR A N 1
ATOM 906 C CA . TYR A 1 118 ? -8.805 -7.949 -12.504 1.00 96.62 118 TYR A CA 1
ATOM 907 C C . TYR A 1 118 ? -7.314 -7.627 -12.458 1.00 96.62 118 TYR A C 1
ATOM 909 O O . TYR A 1 118 ? -6.679 -7.541 -13.507 1.00 96.62 118 TYR A O 1
ATOM 917 N N . ILE A 1 119 ? -6.749 -7.517 -11.253 1.00 96.69 119 ILE A N 1
ATOM 918 C CA . ILE A 1 119 ? -5.318 -7.260 -11.077 1.00 96.69 119 ILE A CA 1
ATOM 919 C C . ILE A 1 119 ? -4.494 -8.461 -11.540 1.00 96.69 119 ILE A C 1
ATOM 921 O O . ILE A 1 119 ? -3.553 -8.287 -12.307 1.00 96.69 119 ILE A O 1
ATOM 925 N N . ALA A 1 120 ? -4.913 -9.687 -11.213 1.00 97.69 120 ALA A N 1
ATOM 926 C CA . ALA A 1 120 ? -4.256 -10.893 -11.712 1.00 97.69 120 ALA A CA 1
ATOM 927 C C . ALA A 1 120 ? -4.252 -10.952 -13.255 1.00 97.69 120 ALA A C 1
ATOM 929 O O . ALA A 1 120 ? -3.235 -11.275 -13.865 1.00 97.69 120 ALA A O 1
ATOM 930 N N . VAL A 1 121 ? -5.360 -10.592 -13.917 1.00 97.94 121 VAL A N 1
ATOM 931 C CA . VAL A 1 121 ? -5.407 -10.518 -15.390 1.00 97.94 121 VAL A CA 1
ATOM 932 C C . VAL A 1 121 ? -4.467 -9.434 -15.928 1.00 97.94 121 VAL A C 1
ATOM 934 O O . VAL A 1 121 ? -3.756 -9.681 -16.905 1.00 97.94 121 VAL A O 1
ATOM 937 N N . LEU A 1 122 ? -4.436 -8.258 -15.295 1.00 96.94 122 LEU A N 1
ATOM 938 C CA . LEU A 1 122 ? -3.552 -7.155 -15.675 1.00 96.94 122 LEU A CA 1
ATOM 939 C C . LEU A 1 122 ? -2.072 -7.552 -15.560 1.00 96.94 122 LEU A C 1
ATOM 941 O O . LEU A 1 122 ? -1.321 -7.384 -16.522 1.00 96.94 122 LEU A O 1
ATOM 945 N N . ASP A 1 123 ? -1.665 -8.127 -14.430 1.00 97.12 123 ASP A N 1
ATOM 946 C CA . ASP A 1 123 ? -0.283 -8.542 -14.173 1.00 97.12 123 ASP A CA 1
ATOM 947 C C . ASP A 1 123 ? 0.149 -9.692 -15.091 1.00 97.12 123 ASP A C 1
ATOM 949 O O . ASP A 1 123 ? 1.280 -9.715 -15.592 1.00 97.12 123 ASP A O 1
ATOM 953 N N . PHE A 1 124 ? -0.763 -10.626 -15.379 1.00 98.25 124 PHE A N 1
ATOM 954 C CA . PHE A 1 124 ? -0.530 -11.685 -16.358 1.00 98.25 124 PHE A CA 1
ATOM 955 C C . PHE A 1 124 ? -0.319 -11.109 -17.760 1.00 98.25 124 PHE A C 1
ATOM 957 O O . PHE A 1 124 ? 0.644 -11.469 -18.442 1.00 98.25 124 PHE A O 1
ATOM 964 N N . ALA A 1 125 ? -1.176 -10.177 -18.186 1.00 98.12 125 ALA A N 1
ATOM 965 C CA . ALA A 1 125 ? -1.053 -9.515 -19.480 1.00 98.12 125 ALA A CA 1
ATOM 966 C C . ALA A 1 125 ? 0.244 -8.695 -19.582 1.00 98.12 125 ALA A C 1
ATOM 968 O O . ALA A 1 125 ? 0.921 -8.746 -20.614 1.00 98.12 125 ALA A O 1
ATOM 969 N N . ALA A 1 126 ? 0.634 -7.990 -18.517 1.00 97.44 126 ALA A N 1
ATOM 970 C CA . ALA A 1 126 ? 1.896 -7.259 -18.431 1.00 97.44 126 ALA A CA 1
ATOM 971 C C . ALA A 1 126 ? 3.106 -8.201 -18.535 1.00 97.44 126 ALA A C 1
ATOM 973 O O . ALA A 1 126 ? 4.005 -7.976 -19.353 1.00 97.44 126 ALA A O 1
ATOM 974 N N . SER A 1 127 ? 3.093 -9.301 -17.777 1.00 98.00 127 SER A N 1
ATOM 975 C CA . SER A 1 127 ? 4.136 -10.333 -17.797 1.00 98.00 127 SER A CA 1
ATOM 976 C C . SER A 1 127 ? 4.269 -10.975 -19.176 1.00 98.00 127 SER A C 1
ATOM 978 O O . SER A 1 127 ? 5.372 -11.070 -19.718 1.00 98.00 127 SER A O 1
ATOM 980 N N . LEU A 1 128 ? 3.147 -11.355 -19.793 1.00 97.31 128 LEU A N 1
ATOM 981 C CA . LEU A 1 128 ? 3.119 -11.925 -21.137 1.00 97.31 128 LEU A CA 1
ATOM 982 C C . LEU A 1 128 ? 3.631 -10.918 -22.174 1.00 97.31 128 LEU A C 1
ATOM 984 O O . LEU A 1 128 ? 4.453 -11.270 -23.021 1.00 97.31 128 LEU A O 1
ATOM 988 N N . SER A 1 129 ? 3.220 -9.653 -22.070 1.00 95.50 129 SER A N 1
ATOM 989 C CA . SER A 1 129 ? 3.685 -8.576 -22.951 1.00 95.50 129 SER A CA 1
ATOM 990 C C . SER A 1 129 ? 5.196 -8.373 -22.843 1.00 95.50 129 SER A C 1
ATOM 992 O O . SER A 1 129 ? 5.874 -8.293 -23.866 1.00 95.50 129 SER A O 1
ATOM 994 N N . LEU A 1 130 ? 5.757 -8.363 -21.629 1.00 95.12 130 LEU A N 1
ATOM 995 C CA . LEU A 1 130 ? 7.205 -8.283 -21.401 1.00 95.12 130 LEU A CA 1
ATOM 996 C C . LEU A 1 130 ? 7.945 -9.536 -21.875 1.00 95.12 130 LEU A C 1
ATOM 998 O O . LEU A 1 130 ? 9.070 -9.442 -22.374 1.00 95.12 130 LEU A O 1
ATOM 1002 N N . TRP A 1 131 ? 7.346 -10.716 -21.736 1.00 96.44 131 TRP A N 1
ATOM 1003 C CA . TRP A 1 131 ? 7.936 -11.967 -22.201 1.00 96.44 131 TRP A CA 1
ATOM 1004 C C . TRP A 1 131 ? 8.003 -12.031 -23.732 1.00 96.44 131 TRP A C 1
ATOM 1006 O O . TRP A 1 131 ? 9.049 -12.383 -24.288 1.00 96.44 131 TRP A O 1
ATOM 1016 N N . LEU A 1 132 ? 6.939 -11.607 -24.416 1.00 94.25 132 LEU A N 1
ATOM 1017 C CA . LEU A 1 132 ? 6.868 -11.548 -25.878 1.00 94.25 132 LEU A CA 1
ATOM 1018 C C . LEU A 1 132 ? 7.697 -10.394 -26.459 1.00 94.25 132 LEU A C 1
ATOM 1020 O O . LEU A 1 132 ? 8.320 -10.548 -27.515 1.00 94.25 132 LEU A O 1
ATOM 1024 N N . TRP A 1 133 ? 7.755 -9.253 -25.769 1.00 91.38 133 TRP A N 1
ATOM 1025 C CA . TRP A 1 133 ? 8.550 -8.103 -26.183 1.00 91.38 133 TRP A CA 1
ATOM 1026 C C . TRP A 1 133 ? 10.041 -8.426 -26.130 1.00 91.38 133 TRP A C 1
ATOM 1028 O O . TRP A 1 133 ? 10.588 -8.803 -25.096 1.00 91.38 133 TRP A O 1
ATOM 1038 N N . ARG A 1 134 ? 10.739 -8.243 -27.250 1.00 87.88 134 ARG A N 1
ATOM 1039 C CA . ARG A 1 134 ? 12.200 -8.304 -27.295 1.00 87.88 134 ARG A CA 1
ATOM 1040 C C . ARG A 1 134 ? 12.723 -6.884 -27.476 1.00 87.88 134 ARG A C 1
ATOM 1042 O O . ARG A 1 134 ? 12.372 -6.265 -28.483 1.00 87.88 134 ARG A O 1
ATOM 1049 N N . PRO A 1 135 ? 13.555 -6.368 -26.550 1.00 83.69 135 PRO A N 1
ATOM 1050 C CA . PRO A 1 135 ? 14.209 -5.088 -26.750 1.00 83.69 135 PRO A CA 1
ATOM 1051 C C . PRO A 1 135 ? 15.071 -5.235 -27.998 1.00 83.69 135 PRO A C 1
ATOM 1053 O O . PRO A 1 135 ? 16.044 -5.990 -28.022 1.00 83.69 135 PRO A O 1
ATOM 1056 N N . SER A 1 136 ? 14.626 -4.600 -29.075 1.00 76.81 136 SER A N 1
ATOM 1057 C CA . SER A 1 136 ? 15.356 -4.623 -30.328 1.00 76.81 136 SER A CA 1
ATOM 1058 C C . SER A 1 136 ? 16.563 -3.728 -30.123 1.00 76.81 136 SER A C 1
ATOM 1060 O O . SER A 1 136 ? 16.407 -2.564 -29.754 1.00 76.81 136 SER A O 1
ATOM 1062 N N . ALA A 1 137 ? 17.758 -4.271 -30.344 1.00 62.44 137 ALA A N 1
ATOM 1063 C CA . ALA A 1 137 ? 19.005 -3.518 -30.368 1.00 62.44 137 ALA A CA 1
ATOM 1064 C C . ALA A 1 137 ? 19.062 -2.638 -31.625 1.00 62.44 137 ALA A C 1
ATOM 1066 O O . ALA A 1 137 ? 20.042 -2.658 -32.362 1.00 62.44 137 ALA A O 1
ATOM 1067 N N . ILE A 1 138 ? 17.989 -1.886 -31.900 1.00 55.78 138 ILE A N 1
ATOM 1068 C CA . ILE A 1 138 ? 18.044 -0.766 -32.822 1.00 55.78 1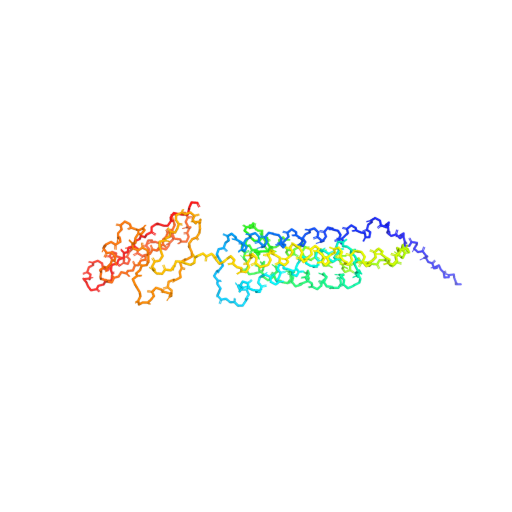38 ILE A CA 1
ATOM 1069 C C . ILE A 1 138 ? 18.924 0.239 -32.096 1.00 55.78 138 ILE A C 1
ATOM 1071 O O . ILE A 1 138 ? 18.459 1.061 -31.303 1.00 55.78 138 ILE A O 1
ATOM 1075 N N . ALA A 1 139 ? 20.226 0.070 -32.302 1.00 50.06 139 ALA A N 1
ATOM 1076 C CA . ALA A 1 139 ? 21.259 1.029 -32.019 1.00 50.06 139 ALA A CA 1
ATOM 1077 C C . ALA A 1 139 ? 20.958 2.241 -32.900 1.00 50.06 139 ALA A C 1
ATOM 1079 O O . ALA A 1 139 ? 21.582 2.472 -33.925 1.00 50.06 139 ALA A O 1
ATOM 1080 N N . VAL A 1 140 ? 19.939 3.011 -32.520 1.00 56.59 140 VAL A N 1
ATOM 1081 C CA . VAL A 1 140 ? 19.984 4.436 -32.788 1.00 56.59 140 VAL A CA 1
ATOM 1082 C C . VAL A 1 140 ? 21.234 4.855 -32.038 1.00 56.59 140 VAL A C 1
ATOM 1084 O O . VAL A 1 140 ? 21.235 4.787 -30.806 1.00 56.59 140 VAL A O 1
ATOM 1087 N N . GLU A 1 141 ? 22.313 5.126 -32.769 1.00 53.31 141 GLU A N 1
ATOM 1088 C CA . GLU A 1 141 ? 23.565 5.653 -32.238 1.00 53.31 141 GLU A CA 1
ATOM 1089 C C . GLU A 1 141 ? 23.243 6.949 -31.500 1.00 53.31 141 GLU A C 1
ATOM 1091 O O . GLU A 1 141 ? 23.223 8.048 -32.047 1.00 53.31 141 GLU A O 1
ATOM 1096 N N . ARG A 1 142 ? 22.853 6.810 -30.238 1.00 60.53 142 ARG A N 1
ATOM 1097 C CA . ARG A 1 142 ? 22.605 7.935 -29.363 1.00 60.53 142 ARG A CA 1
ATOM 1098 C C . ARG A 1 142 ? 23.966 8.316 -28.803 1.00 60.53 142 ARG A C 1
ATOM 1100 O O . ARG A 1 142 ? 24.658 7.435 -28.286 1.00 60.53 142 ARG A O 1
ATOM 1107 N N . PRO A 1 143 ? 24.359 9.596 -28.878 1.00 63.56 143 PRO A N 1
ATOM 1108 C CA . PRO A 1 143 ? 25.645 10.033 -28.360 1.00 63.56 143 PRO A CA 1
ATOM 1109 C C . PRO A 1 143 ? 25.769 9.606 -26.895 1.00 63.56 143 PRO A C 1
ATOM 1111 O O . PRO A 1 143 ? 24.810 9.733 -26.129 1.00 63.56 143 PRO A O 1
ATOM 1114 N N . VAL A 1 144 ? 26.936 9.087 -26.503 1.00 61.50 144 VAL A N 1
ATOM 1115 C CA . VAL A 1 144 ? 27.209 8.525 -25.163 1.00 61.50 144 VAL A CA 1
ATOM 1116 C C . VAL A 1 144 ? 26.804 9.492 -24.037 1.00 61.50 144 VAL A C 1
ATOM 1118 O O . VAL A 1 144 ? 26.263 9.062 -23.016 1.00 61.50 144 VAL A O 1
ATOM 1121 N N . GLY A 1 145 ? 26.941 10.806 -24.264 1.00 69.12 145 GLY A N 1
ATOM 1122 C CA . GLY A 1 145 ? 26.501 11.855 -23.334 1.00 69.12 145 GLY A CA 1
ATOM 1123 C C . GLY A 1 145 ? 25.000 11.829 -23.009 1.00 69.12 145 GLY A C 1
ATOM 1124 O O . GLY A 1 145 ? 24.606 12.130 -21.887 1.00 69.12 145 GLY A O 1
ATOM 1125 N N . SER A 1 146 ? 24.153 11.367 -23.933 1.00 77.56 146 SER A N 1
ATOM 1126 C CA . SER A 1 146 ? 22.708 11.244 -23.700 1.00 77.56 146 SER A CA 1
ATOM 1127 C C . SER A 1 146 ? 22.353 10.138 -22.702 1.00 77.56 146 SER A C 1
ATOM 1129 O O . SER A 1 146 ? 21.326 10.234 -22.031 1.00 77.56 146 SER A O 1
ATOM 1131 N N . ARG A 1 147 ? 23.187 9.094 -22.566 1.00 80.06 147 ARG A N 1
ATOM 1132 C CA . ARG A 1 147 ? 22.954 8.015 -21.596 1.00 80.06 147 ARG A CA 1
ATOM 1133 C C . ARG A 1 147 ? 23.289 8.476 -20.185 1.00 80.06 147 ARG A C 1
ATOM 1135 O O . ARG A 1 147 ? 22.462 8.300 -19.299 1.00 80.06 147 ARG A O 1
ATOM 1142 N N . LEU A 1 148 ? 24.458 9.091 -19.994 1.00 84.06 148 LEU A N 1
ATOM 1143 C CA . LEU A 1 148 ? 24.860 9.643 -18.697 1.00 84.06 148 LEU A CA 1
ATOM 1144 C C . LEU A 1 148 ? 23.886 10.724 -18.228 1.00 84.06 148 LEU A C 1
ATOM 1146 O O . LEU A 1 148 ? 23.457 10.676 -17.082 1.00 84.06 148 LEU A O 1
ATOM 1150 N N . LEU A 1 149 ? 23.453 11.619 -19.123 1.00 86.75 149 LEU A N 1
ATOM 1151 C CA . LEU A 1 149 ? 22.457 12.641 -18.797 1.00 86.75 149 LEU A CA 1
ATOM 1152 C C . LEU A 1 149 ? 21.124 12.028 -18.350 1.00 86.75 149 LEU A C 1
ATOM 1154 O O . LEU A 1 149 ? 20.529 12.502 -17.391 1.00 86.75 149 LEU A O 1
ATOM 1158 N N . ARG A 1 150 ? 20.661 10.953 -19.001 1.00 83.81 150 ARG A N 1
ATOM 1159 C CA . ARG A 1 150 ? 19.443 10.244 -18.579 1.00 83.81 150 ARG A CA 1
ATOM 1160 C C . ARG A 1 150 ? 19.621 9.557 -17.235 1.00 83.81 150 ARG A C 1
ATOM 1162 O O . ARG A 1 150 ? 18.734 9.673 -16.406 1.00 83.81 150 ARG A O 1
ATOM 1169 N N . VAL A 1 151 ? 20.737 8.856 -17.013 1.00 86.75 151 VAL A N 1
ATOM 1170 C CA . VAL A 1 151 ? 21.026 8.234 -15.707 1.00 86.75 151 VAL A CA 1
ATOM 1171 C C . VAL A 1 151 ? 21.037 9.308 -14.624 1.00 86.75 151 VAL A C 1
ATOM 1173 O O . VAL A 1 151 ? 20.355 9.152 -13.619 1.00 86.75 151 VAL A O 1
ATOM 1176 N N . ALA A 1 152 ? 21.745 10.415 -14.857 1.00 88.19 152 ALA A N 1
ATOM 1177 C CA . ALA A 1 152 ? 21.794 11.546 -13.942 1.00 88.19 152 ALA A CA 1
ATOM 1178 C C . ALA A 1 152 ? 20.401 12.139 -13.704 1.00 88.19 152 ALA A C 1
ATOM 1180 O O . ALA A 1 152 ? 20.053 12.381 -12.559 1.00 88.19 152 ALA A O 1
ATOM 1181 N N . ALA A 1 153 ? 19.576 12.301 -14.743 1.00 87.19 153 ALA A N 1
ATOM 1182 C CA . ALA A 1 153 ? 18.205 12.786 -14.607 1.00 87.19 153 ALA A CA 1
ATOM 1183 C C . ALA A 1 153 ? 17.321 11.835 -13.785 1.00 87.19 153 ALA A C 1
ATOM 1185 O O . ALA A 1 153 ? 16.567 12.303 -12.940 1.00 87.19 153 ALA A O 1
ATOM 1186 N N . VAL A 1 154 ? 17.430 10.513 -13.981 1.00 87.44 154 VAL A N 1
ATOM 1187 C CA . VAL A 1 154 ? 16.690 9.524 -13.175 1.00 87.44 154 VAL A CA 1
ATOM 1188 C C . VAL A 1 154 ? 17.152 9.537 -11.727 1.00 87.44 154 VAL A C 1
ATOM 1190 O O . VAL A 1 154 ? 16.315 9.576 -10.833 1.00 87.44 154 VAL A O 1
ATOM 1193 N N . LEU A 1 155 ? 18.465 9.523 -11.489 1.00 88.50 155 LEU A N 1
ATOM 1194 C CA . LEU A 1 155 ? 19.020 9.568 -10.138 1.00 88.50 155 LEU A CA 1
ATOM 1195 C C . LEU A 1 155 ? 18.659 10.876 -9.435 1.00 88.50 155 LEU A C 1
ATOM 1197 O O . LEU A 1 155 ? 18.280 10.846 -8.273 1.00 88.50 155 LEU A O 1
ATOM 1201 N N . LEU A 1 156 ? 18.722 12.005 -10.143 1.00 89.88 156 LEU A N 1
ATOM 1202 C CA . LEU A 1 156 ? 18.325 13.306 -9.619 1.00 89.88 156 LEU A CA 1
ATOM 1203 C C . LEU A 1 156 ? 16.829 13.332 -9.301 1.00 89.88 156 LEU A C 1
ATOM 1205 O O . LEU A 1 156 ? 16.458 13.774 -8.225 1.00 89.88 156 LEU A O 1
ATOM 1209 N N . LEU A 1 157 ? 15.969 12.818 -10.186 1.00 88.38 157 LEU A N 1
ATOM 1210 C CA . LEU A 1 157 ? 14.530 12.732 -9.933 1.00 88.38 157 LEU A CA 1
ATOM 1211 C C . LEU A 1 157 ? 14.226 11.837 -8.724 1.00 88.38 157 LEU A C 1
ATOM 1213 O O . LEU A 1 157 ? 13.445 12.217 -7.859 1.00 88.38 157 LEU A O 1
ATOM 1217 N N . PHE A 1 158 ? 14.874 10.676 -8.632 1.00 87.06 158 PHE A N 1
ATOM 1218 C CA . PHE A 1 158 ? 14.730 9.766 -7.498 1.00 87.06 158 PHE A CA 1
ATOM 1219 C C . PHE A 1 158 ? 15.225 10.401 -6.189 1.00 87.06 158 PHE A C 1
ATOM 1221 O O . PHE A 1 158 ? 14.581 10.272 -5.154 1.00 87.06 158 PHE A O 1
ATOM 1228 N N . LEU A 1 159 ? 16.327 11.149 -6.231 1.00 89.50 159 LEU A N 1
ATOM 1229 C CA . LEU A 1 159 ? 16.896 11.817 -5.061 1.00 89.50 159 LEU A CA 1
ATOM 1230 C C . LEU A 1 159 ? 16.114 13.072 -4.642 1.00 89.50 159 LEU A C 1
ATOM 1232 O O . LEU A 1 159 ? 16.071 13.379 -3.458 1.00 89.50 159 LEU A O 1
ATOM 1236 N N . LEU A 1 160 ? 15.495 13.791 -5.583 1.00 89.00 160 LEU A N 1
ATOM 1237 C CA . LEU A 1 160 ? 14.705 14.996 -5.301 1.00 89.00 160 LEU A CA 1
ATOM 1238 C C . LEU A 1 160 ? 13.241 14.703 -4.963 1.00 89.00 160 LEU A C 1
ATOM 1240 O O . LEU A 1 160 ? 12.613 15.511 -4.287 1.00 89.00 160 LEU A O 1
ATOM 1244 N N . VAL A 1 161 ? 12.685 13.589 -5.444 1.00 86.38 161 VAL A N 1
ATOM 1245 C CA . VAL A 1 161 ? 11.267 13.249 -5.249 1.00 86.38 161 VAL A CA 1
ATOM 1246 C C . VAL A 1 161 ? 11.115 11.992 -4.402 1.00 86.38 161 VAL A C 1
ATOM 1248 O O . VAL A 1 161 ? 10.454 12.053 -3.370 1.00 86.38 161 VAL A O 1
ATOM 1251 N N . GLY A 1 162 ? 11.766 10.891 -4.788 1.00 83.25 162 GLY A N 1
ATOM 1252 C CA . GLY A 1 162 ? 11.693 9.608 -4.077 1.00 83.25 162 GLY A CA 1
ATOM 1253 C C . GLY A 1 162 ? 12.172 9.737 -2.635 1.00 83.25 162 GLY A C 1
ATOM 1254 O O . GLY A 1 162 ? 11.371 9.652 -1.711 1.00 83.25 162 GLY A O 1
ATOM 1255 N N . VAL A 1 163 ? 13.444 10.096 -2.427 1.00 84.94 163 VAL A N 1
ATOM 1256 C CA . VAL A 1 163 ? 14.039 10.170 -1.077 1.00 84.94 163 VAL A CA 1
ATOM 1257 C C . VAL A 1 163 ? 13.266 11.099 -0.123 1.00 84.94 163 VAL A C 1
ATOM 1259 O O . VAL A 1 163 ? 12.935 10.647 0.975 1.00 84.94 163 VAL A O 1
ATOM 1262 N N . PRO A 1 164 ? 12.911 12.352 -0.481 1.00 86.25 164 PRO A N 1
ATOM 1263 C CA . PRO A 1 164 ? 12.100 13.194 0.394 1.00 86.25 164 PRO A CA 1
ATOM 1264 C C . PRO A 1 164 ? 10.716 12.609 0.654 1.00 86.25 164 PRO A C 1
ATOM 1266 O O . PRO A 1 164 ? 10.253 12.677 1.790 1.00 86.25 164 PRO A O 1
ATOM 1269 N N . SER A 1 165 ? 10.075 12.000 -0.350 1.00 83.25 165 SER A N 1
ATOM 1270 C CA . SER A 1 165 ? 8.780 11.344 -0.155 1.00 83.25 165 SER A CA 1
ATOM 1271 C C . SER A 1 165 ? 8.885 10.172 0.822 1.00 83.25 165 SER A C 1
ATOM 1273 O O . SER A 1 165 ? 8.102 10.115 1.766 1.00 83.25 165 SER A O 1
ATOM 1275 N N . GLY A 1 166 ? 9.912 9.326 0.706 1.00 85.06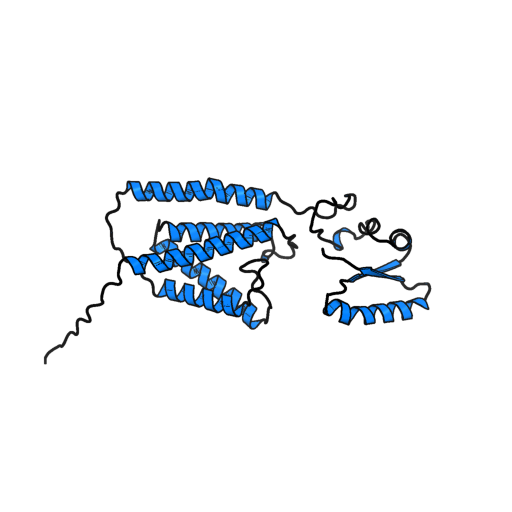 166 GLY A N 1
ATOM 1276 C CA . GLY A 1 166 ? 10.201 8.251 1.650 1.00 85.06 166 GLY A CA 1
ATOM 1277 C C . GLY A 1 166 ? 10.499 8.758 3.064 1.00 85.06 166 GLY A C 1
ATOM 1278 O O . GLY A 1 166 ? 10.006 8.182 4.031 1.00 85.06 166 GLY A O 1
ATOM 1279 N N . ILE A 1 167 ? 11.237 9.866 3.212 1.00 85.75 167 ILE A N 1
ATOM 1280 C CA . ILE A 1 167 ? 11.504 10.491 4.522 1.00 85.75 167 ILE A CA 1
ATOM 1281 C C . ILE A 1 167 ? 10.216 11.040 5.134 1.00 85.75 167 ILE A C 1
ATOM 1283 O O . ILE A 1 167 ? 9.942 10.769 6.301 1.00 85.75 167 ILE A O 1
ATOM 1287 N N . VAL A 1 168 ? 9.412 11.781 4.366 1.00 87.50 168 VAL A N 1
ATOM 1288 C CA . VAL A 1 168 ? 8.119 12.308 4.828 1.00 87.50 168 VAL A CA 1
ATOM 1289 C C . VAL A 1 168 ? 7.206 11.153 5.231 1.00 87.50 168 VAL A C 1
ATOM 1291 O O . VAL A 1 168 ? 6.638 11.174 6.321 1.00 87.50 168 VAL A O 1
ATOM 1294 N N . LEU A 1 169 ? 7.132 10.102 4.414 1.00 84.50 169 LEU A N 1
ATOM 1295 C CA . LEU A 1 169 ? 6.361 8.899 4.710 1.00 84.50 169 LEU A CA 1
ATOM 1296 C C . LEU A 1 169 ? 6.896 8.144 5.925 1.00 84.50 169 LEU A C 1
ATOM 1298 O O . LEU A 1 169 ? 6.096 7.575 6.652 1.00 84.50 169 LEU A O 1
ATOM 1302 N N . ALA A 1 170 ? 8.199 8.118 6.189 1.00 84.50 170 ALA A N 1
ATOM 1303 C CA . ALA A 1 170 ? 8.752 7.468 7.378 1.00 84.50 170 ALA A CA 1
ATOM 1304 C C . ALA A 1 170 ? 8.545 8.307 8.651 1.00 84.50 170 ALA A C 1
ATOM 1306 O O . ALA A 1 170 ? 8.291 7.759 9.726 1.00 84.50 170 ALA A O 1
ATOM 1307 N N . ALA A 1 171 ? 8.643 9.632 8.532 1.00 85.50 171 ALA A N 1
ATOM 1308 C CA . ALA A 1 171 ? 8.503 10.569 9.639 1.00 85.50 171 ALA A CA 1
ATOM 1309 C C . ALA A 1 171 ? 7.040 10.777 10.055 1.00 85.50 171 ALA A C 1
ATOM 1311 O O . ALA A 1 171 ? 6.770 11.024 11.230 1.00 85.50 171 ALA A O 1
ATOM 1312 N N . HIS A 1 172 ? 6.092 10.656 9.120 1.00 80.88 172 HIS A N 1
ATOM 1313 C CA . HIS A 1 172 ? 4.674 10.896 9.376 1.00 80.88 172 HIS A CA 1
ATOM 1314 C C . HIS A 1 172 ? 4.015 9.740 10.139 1.00 80.88 172 HIS A C 1
ATOM 1316 O O . HIS A 1 172 ? 3.235 8.969 9.586 1.00 80.88 172 HIS A O 1
ATOM 1322 N N . ARG A 1 173 ? 4.319 9.574 11.426 1.00 70.94 173 ARG A N 1
ATOM 1323 C CA . ARG A 1 173 ? 3.583 8.622 12.265 1.00 70.94 173 ARG A CA 1
ATOM 1324 C C . ARG A 1 173 ? 2.185 9.191 12.530 1.00 70.94 173 ARG A C 1
ATOM 1326 O O . ARG A 1 173 ? 2.119 10.253 13.147 1.00 70.94 173 ARG A O 1
ATOM 1333 N N . PRO A 1 174 ? 1.092 8.538 12.085 1.00 66.00 174 PRO A N 1
ATOM 1334 C CA . PRO A 1 174 ? -0.236 8.934 12.528 1.00 66.00 174 PRO A CA 1
ATOM 1335 C C . PRO A 1 174 ? -0.233 8.864 14.054 1.00 66.00 174 PRO A C 1
ATOM 1337 O O . PRO A 1 174 ? 0.287 7.900 14.627 1.00 66.00 174 PRO A O 1
ATOM 1340 N N . THR A 1 175 ? -0.701 9.925 14.705 1.00 60.59 175 THR A N 1
ATOM 1341 C CA . THR A 1 175 ? -0.633 10.037 16.158 1.00 60.59 175 THR A CA 1
ATOM 1342 C C . THR A 1 175 ? -1.431 8.887 16.765 1.00 60.59 175 THR A C 1
ATOM 1344 O O . THR A 1 175 ? -2.654 8.836 16.668 1.00 60.59 175 THR A O 1
ATOM 1347 N N . SER A 1 176 ? -0.741 7.928 17.382 1.00 60.47 176 SER A N 1
ATOM 1348 C CA . SER A 1 176 ? -1.395 6.962 18.259 1.00 60.47 176 SER A CA 1
ATOM 1349 C C . SER A 1 176 ? -1.957 7.731 19.449 1.00 60.47 176 SER A C 1
ATOM 1351 O O . SER A 1 176 ? -1.249 8.589 19.984 1.00 60.47 176 SER A O 1
ATOM 1353 N N . LEU A 1 177 ? -3.176 7.411 19.888 1.00 62.22 177 LEU A N 1
ATOM 1354 C CA . LEU A 1 177 ? -3.715 7.882 21.166 1.00 62.22 177 LEU A CA 1
ATOM 1355 C C . LEU A 1 177 ? -2.693 7.608 22.273 1.00 62.22 177 LEU A C 1
ATOM 1357 O O . LEU A 1 177 ? -2.568 6.483 22.758 1.00 62.22 177 LEU A O 1
ATOM 1361 N N . ASN A 1 178 ? -1.938 8.632 22.667 1.00 62.53 178 ASN A N 1
ATOM 1362 C CA . ASN A 1 178 ? -1.157 8.550 23.887 1.00 62.53 178 ASN A CA 1
ATOM 1363 C C . ASN A 1 178 ? -2.178 8.511 25.040 1.00 62.53 178 ASN A C 1
ATOM 1365 O O . ASN A 1 178 ? -3.179 9.226 24.958 1.00 62.53 178 ASN A O 1
ATOM 1369 N N . PRO A 1 179 ? -1.967 7.730 26.110 1.00 60.56 179 PRO A N 1
ATOM 1370 C CA . PRO A 1 179 ? -2.931 7.607 27.208 1.00 60.56 179 PRO A CA 1
ATOM 1371 C C . PRO A 1 179 ? -3.305 8.957 27.833 1.00 60.56 179 PRO A C 1
ATOM 1373 O O . PRO A 1 179 ? -4.419 9.125 28.318 1.00 60.56 179 PRO A O 1
ATOM 1376 N N . ASP A 1 180 ? -2.390 9.925 27.743 1.00 64.9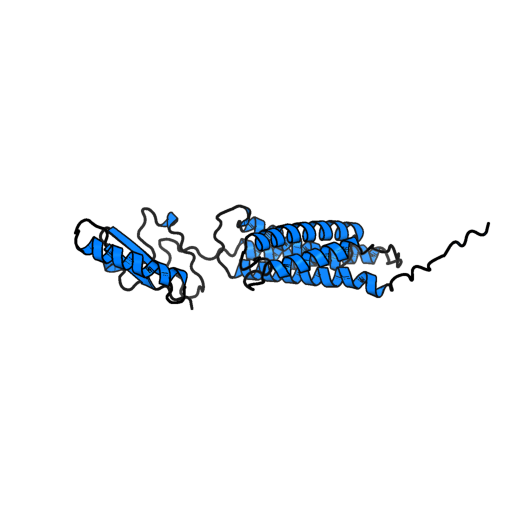4 180 ASP A N 1
ATOM 1377 C CA . ASP A 1 180 ? -2.551 11.280 28.263 1.00 64.94 180 ASP A CA 1
ATOM 1378 C C . ASP A 1 180 ? -2.908 12.310 27.173 1.00 64.94 180 ASP A C 1
ATOM 1380 O O . ASP A 1 180 ? -3.271 13.441 27.488 1.00 64.94 180 ASP A O 1
ATOM 1384 N N . ALA A 1 181 ? -2.825 11.951 25.884 1.00 56.69 181 ALA A N 1
ATOM 1385 C CA . ALA A 1 181 ? -3.031 12.899 24.791 1.00 56.69 181 ALA A CA 1
ATOM 1386 C C . ALA A 1 181 ? -4.518 13.109 24.514 1.00 56.69 181 ALA A C 1
ATOM 1388 O O . ALA A 1 181 ? -5.290 12.174 24.291 1.00 56.69 181 ALA A O 1
ATOM 1389 N N . GLU A 1 182 ? -4.925 14.370 24.539 1.00 67.00 182 GLU A N 1
ATOM 1390 C CA . GLU A 1 182 ? -6.120 14.877 23.876 1.00 67.00 182 GLU A CA 1
ATOM 1391 C C . GLU A 1 182 ? -6.093 14.437 22.402 1.00 67.00 182 GLU A C 1
ATOM 1393 O O . GLU A 1 182 ? -5.104 14.659 21.709 1.00 67.00 182 GLU A O 1
ATOM 1398 N N . ILE A 1 183 ? -7.135 13.731 21.945 1.00 64.62 183 ILE A N 1
ATOM 1399 C CA . ILE A 1 183 ? -7.464 13.588 20.527 1.00 64.62 183 ILE A CA 1
ATOM 1400 C C . ILE A 1 183 ? -7.464 15.000 19.972 1.00 64.62 183 ILE A C 1
ATOM 1402 O O . ILE A 1 183 ? -8.351 15.796 20.279 1.00 64.62 183 ILE A O 1
ATOM 1406 N N . ASP A 1 184 ? -6.431 15.300 19.197 1.00 63.03 184 ASP A N 1
ATOM 1407 C CA . ASP A 1 184 ? -6.371 16.519 18.424 1.00 63.03 184 ASP A CA 1
ATOM 1408 C C . ASP A 1 184 ? -7.565 16.486 17.467 1.00 63.03 184 ASP A C 1
ATOM 1410 O O . ASP A 1 184 ? -7.627 15.659 16.554 1.00 63.03 184 ASP A O 1
ATOM 1414 N N . ALA A 1 185 ? -8.544 17.358 17.717 1.00 61.56 185 ALA A N 1
ATOM 1415 C CA . ALA A 1 185 ? -9.782 17.442 16.948 1.00 61.56 185 ALA A CA 1
ATOM 1416 C C . ALA A 1 185 ? -9.535 17.723 15.454 1.00 61.56 185 ALA A C 1
ATOM 1418 O O . ALA A 1 185 ? -10.453 17.604 14.643 1.00 61.56 185 ALA A O 1
ATOM 1419 N N . ASN A 1 186 ? -8.304 18.087 15.084 1.00 62.53 186 ASN A N 1
ATOM 1420 C CA . ASN A 1 186 ? -7.893 18.323 13.711 1.00 62.53 186 ASN A CA 1
ATOM 1421 C C . ASN A 1 186 ? -7.421 17.055 12.969 1.00 62.53 186 ASN A C 1
ATOM 1423 O O . ASN A 1 186 ? -7.087 17.135 11.785 1.00 62.53 186 ASN A O 1
ATOM 1427 N N . GLN A 1 187 ? -7.371 15.891 13.627 1.00 61.34 187 GLN A N 1
ATOM 1428 C CA . GLN A 1 187 ? -6.953 14.629 13.009 1.00 61.34 187 GLN A CA 1
ATOM 1429 C C . GLN A 1 187 ? -8.147 13.762 12.598 1.00 61.34 187 GLN A C 1
ATOM 1431 O O . GLN A 1 187 ? -9.076 13.535 13.367 1.00 61.34 187 GLN A O 1
ATOM 1436 N N . SER A 1 188 ? -8.114 13.256 11.363 1.00 62.66 188 SER A N 1
ATOM 1437 C CA . SER A 1 188 ? -9.238 12.549 10.736 1.00 62.66 188 SER A CA 1
ATOM 1438 C C . SER A 1 188 ? -9.326 11.059 11.071 1.00 62.66 188 SER A C 1
ATOM 1440 O O . SER A 1 188 ? -10.371 10.456 10.837 1.00 62.66 188 SER A O 1
ATOM 1442 N N . VAL A 1 189 ? -8.261 10.442 11.599 1.00 69.31 189 VAL A N 1
ATOM 1443 C CA . VAL A 1 189 ? -8.260 9.009 11.921 1.00 69.31 189 VAL A CA 1
ATOM 1444 C C . VAL A 1 189 ? -7.481 8.736 13.201 1.00 69.31 189 VAL A C 1
ATOM 1446 O O . VAL A 1 189 ? -6.304 9.074 13.307 1.00 69.31 189 VAL A O 1
ATOM 1449 N N . VAL A 1 190 ? -8.135 8.071 14.152 1.00 75.50 190 VAL A N 1
ATOM 1450 C CA . VAL A 1 190 ? -7.556 7.686 15.440 1.00 75.50 190 VAL A CA 1
ATOM 1451 C C . VAL A 1 190 ? -7.453 6.164 15.509 1.00 75.50 190 VAL A C 1
ATOM 1453 O O . VAL A 1 190 ? -8.466 5.467 15.482 1.00 75.50 190 VAL A O 1
ATOM 1456 N N . LEU A 1 191 ? -6.227 5.638 15.590 1.00 80.12 191 LEU A N 1
ATOM 1457 C CA . LEU A 1 191 ? -5.999 4.202 15.755 1.00 80.12 191 LEU A CA 1
ATOM 1458 C C . LEU A 1 191 ? -6.165 3.815 17.230 1.00 80.12 191 LEU A C 1
ATOM 1460 O O . LEU A 1 191 ? -5.442 4.311 18.097 1.00 80.12 191 LEU A O 1
ATOM 1464 N N . LEU A 1 192 ? -7.112 2.918 17.505 1.00 84.81 192 LEU A N 1
ATOM 1465 C CA . LEU A 1 192 ? -7.299 2.326 18.827 1.00 84.81 192 LEU A CA 1
ATOM 1466 C C . LEU A 1 192 ? -6.381 1.105 18.962 1.00 84.81 192 LEU A C 1
ATOM 1468 O O . LEU A 1 192 ? -6.448 0.189 18.149 1.00 84.81 192 LEU A O 1
ATOM 1472 N N . GLU A 1 193 ? -5.545 1.081 20.000 1.00 84.25 193 GLU A N 1
ATOM 1473 C CA . GLU A 1 193 ? -4.637 -0.033 20.308 1.00 84.25 193 GLU A CA 1
ATOM 1474 C C . GLU A 1 193 ? -4.953 -0.582 21.713 1.00 84.25 193 GLU A C 1
ATOM 1476 O O . GLU A 1 193 ? -4.293 -0.187 22.680 1.00 84.25 193 GLU A O 1
ATOM 1481 N N . PRO A 1 194 ? -5.965 -1.465 21.858 1.00 85.75 194 PRO A N 1
ATOM 1482 C CA . PRO A 1 194 ? -6.462 -1.919 23.161 1.00 85.75 194 PRO A CA 1
ATOM 1483 C C . PRO A 1 194 ? -5.385 -2.531 24.062 1.00 85.75 194 PRO A C 1
ATOM 1485 O O . PRO A 1 194 ? -5.404 -2.329 25.275 1.00 85.75 194 PRO A O 1
ATOM 1488 N N . ASP A 1 195 ? -4.396 -3.209 23.475 1.00 86.62 195 ASP A N 1
ATOM 1489 C CA . ASP A 1 195 ? -3.289 -3.830 24.212 1.00 86.62 195 ASP A CA 1
ATOM 1490 C C . ASP A 1 195 ? -2.455 -2.802 24.991 1.00 86.62 195 ASP A C 1
ATOM 1492 O O . ASP A 1 195 ? -1.932 -3.098 26.067 1.00 86.62 195 ASP A O 1
ATOM 1496 N N . LYS A 1 196 ? -2.370 -1.558 24.497 1.00 85.69 196 LYS A N 1
ATOM 1497 C CA . LYS A 1 196 ? -1.663 -0.463 25.181 1.00 85.69 196 LYS A CA 1
ATOM 1498 C C . LYS A 1 196 ? -2.460 0.123 26.348 1.00 85.69 196 LYS A C 1
ATOM 1500 O O . LYS A 1 196 ? -1.912 0.918 27.115 1.00 85.69 196 LYS A O 1
ATOM 1505 N N . TRP A 1 197 ? -3.739 -0.229 26.479 1.00 89.06 197 TRP A N 1
ATOM 1506 C CA . TRP A 1 197 ? -4.626 0.277 27.528 1.00 89.06 197 TRP A CA 1
ATOM 1507 C C . TRP A 1 197 ? -4.648 -0.634 28.760 1.00 89.06 197 TRP A C 1
ATOM 1509 O O . TRP A 1 197 ? -5.119 -0.214 29.815 1.00 89.06 197 TRP A O 1
ATOM 1519 N N . ILE A 1 198 ? -4.113 -1.858 28.665 1.00 90.12 198 ILE A N 1
ATOM 1520 C CA . ILE A 1 198 ? -4.083 -2.816 29.777 1.00 90.12 198 ILE A CA 1
ATOM 1521 C C . ILE A 1 198 ? -3.298 -2.222 30.957 1.00 90.12 198 ILE A C 1
ATOM 1523 O O . ILE A 1 198 ? -2.145 -1.812 30.824 1.00 90.12 198 ILE A O 1
ATOM 1527 N N . GLY A 1 199 ? -3.946 -2.160 32.124 1.00 90.81 199 GLY A N 1
ATOM 1528 C CA . GLY A 1 199 ? -3.381 -1.574 33.345 1.00 90.81 199 GLY A CA 1
ATOM 1529 C C . GLY A 1 199 ? -3.352 -0.040 33.373 1.00 90.81 199 GLY A C 1
A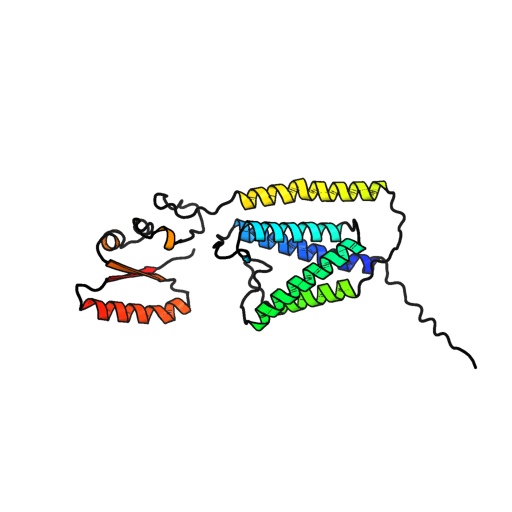TOM 1530 O O . GLY A 1 199 ? -2.817 0.532 34.322 1.00 90.81 199 GLY A O 1
ATOM 1531 N N . ARG A 1 200 ? -3.917 0.640 32.365 1.00 90.62 200 ARG A N 1
ATOM 1532 C CA . ARG A 1 200 ? -4.042 2.105 32.302 1.00 90.62 200 ARG A CA 1
ATOM 1533 C C . ARG A 1 200 ? -5.511 2.528 32.342 1.00 90.62 200 ARG A C 1
ATOM 1535 O O . ARG A 1 200 ? -6.416 1.728 32.118 1.00 90.62 200 ARG A O 1
ATOM 1542 N N . ARG A 1 201 ? -5.758 3.813 32.616 1.00 89.75 201 ARG A N 1
ATOM 1543 C CA . ARG A 1 201 ? -7.102 4.396 32.498 1.00 89.75 201 ARG A CA 1
ATOM 1544 C C . ARG A 1 201 ? -7.537 4.363 31.028 1.00 89.75 201 ARG A C 1
ATOM 1546 O O . ARG A 1 201 ? -6.748 4.709 30.152 1.00 89.75 201 ARG A O 1
ATOM 1553 N N . CYS A 1 202 ? -8.781 3.957 30.766 1.00 89.62 202 CYS A N 1
ATOM 1554 C CA . CYS A 1 202 ? -9.313 3.877 29.406 1.00 89.62 202 CYS A CA 1
ATOM 1555 C C . CYS A 1 202 ? -9.304 5.275 28.745 1.00 89.62 202 CYS A C 1
ATOM 1557 O O . CYS A 1 202 ? -9.925 6.200 29.277 1.00 89.62 202 CYS A O 1
ATOM 1559 N N . PRO A 1 203 ? -8.620 5.464 27.600 1.00 88.69 203 PRO A N 1
ATOM 1560 C CA . PRO A 1 203 ? -8.481 6.783 26.981 1.00 88.69 203 PRO A CA 1
ATOM 1561 C C . PRO A 1 203 ? -9.776 7.283 26.330 1.00 88.69 203 PRO A C 1
ATOM 1563 O O . PRO A 1 203 ? -9.906 8.479 26.078 1.00 88.69 203 PRO A O 1
ATOM 1566 N N . LEU A 1 204 ? -10.743 6.390 26.081 1.00 90.31 204 LEU A N 1
ATOM 1567 C CA . LEU A 1 204 ? -12.034 6.737 25.487 1.00 90.31 204 LEU A CA 1
ATOM 1568 C C . LEU A 1 204 ? -12.989 7.438 26.459 1.00 90.31 204 LEU A C 1
ATOM 1570 O O . LEU A 1 204 ? -13.926 8.075 25.994 1.00 90.31 204 LEU A O 1
ATOM 1574 N N . LEU A 1 205 ? -12.750 7.377 27.778 1.00 92.06 205 LEU A N 1
ATOM 1575 C CA . LEU A 1 205 ? -13.683 7.904 28.789 1.00 92.06 205 LEU A CA 1
ATOM 1576 C C . LEU A 1 205 ? -14.023 9.388 28.592 1.00 92.06 205 LEU A C 1
ATOM 1578 O O . LEU A 1 205 ? -15.120 9.809 28.921 1.00 92.06 205 LEU A O 1
ATOM 1582 N N . LYS A 1 206 ? -13.103 10.180 28.033 1.00 88.94 206 LYS A N 1
ATOM 1583 C CA . LYS A 1 206 ? -13.311 11.615 27.777 1.00 88.94 206 LYS A CA 1
ATOM 1584 C C . LYS A 1 206 ? -14.084 11.928 26.487 1.00 88.94 206 LYS A C 1
ATOM 1586 O O . LYS A 1 206 ? -14.399 13.088 26.250 1.00 88.94 206 LYS A O 1
ATOM 1591 N N . TYR A 1 207 ? -14.354 10.928 25.648 1.00 87.44 207 TYR A N 1
ATOM 1592 C CA . TYR A 1 207 ? -15.019 11.093 24.345 1.00 87.44 207 TYR A CA 1
ATOM 1593 C C . TYR A 1 207 ? -16.396 10.448 24.277 1.00 87.44 207 TYR A C 1
ATOM 1595 O O . TYR A 1 207 ? -17.019 10.450 23.218 1.00 87.44 207 TYR A O 1
ATOM 1603 N N . ILE A 1 208 ? -16.847 9.868 25.384 1.00 91.62 208 ILE A N 1
ATOM 1604 C CA . ILE A 1 208 ? -18.076 9.090 25.459 1.00 91.62 208 ILE A CA 1
ATOM 1605 C C . ILE A 1 208 ? -18.956 9.676 26.555 1.00 91.62 208 ILE A C 1
ATOM 1607 O O . ILE A 1 208 ? -18.470 10.134 27.587 1.00 91.62 208 ILE A O 1
ATOM 1611 N N . ASP A 1 209 ? -20.252 9.679 26.296 1.00 92.38 209 ASP A N 1
ATOM 1612 C CA . ASP A 1 209 ? -21.301 10.202 27.168 1.00 92.38 209 ASP A CA 1
ATOM 1613 C C . ASP A 1 209 ? -21.383 9.463 28.510 1.00 92.38 209 ASP A C 1
ATOM 1615 O O . ASP A 1 209 ? -21.648 10.088 29.531 1.00 92.38 209 ASP A O 1
ATOM 1619 N N . VAL A 1 210 ? -21.075 8.164 28.517 1.00 93.19 210 VAL A N 1
ATOM 1620 C CA . VAL A 1 210 ? -21.080 7.292 29.708 1.00 93.19 210 VAL A CA 1
ATOM 1621 C C . VAL A 1 210 ? -19.699 7.132 30.372 1.00 93.19 210 VAL A C 1
ATOM 1623 O O . VAL A 1 210 ? -19.374 6.097 30.966 1.00 93.19 210 VAL A O 1
ATOM 1626 N N . GLY A 1 211 ? -18.815 8.118 30.197 1.00 93.00 211 GLY A N 1
ATOM 1627 C CA . GLY A 1 211 ? -17.422 8.051 30.648 1.00 93.00 211 GLY A CA 1
ATOM 1628 C C . GLY A 1 211 ? -17.263 7.957 32.169 1.00 93.00 211 GLY A C 1
ATOM 1629 O O . GLY A 1 211 ? -16.396 7.228 32.661 1.00 93.00 211 GLY A O 1
ATOM 16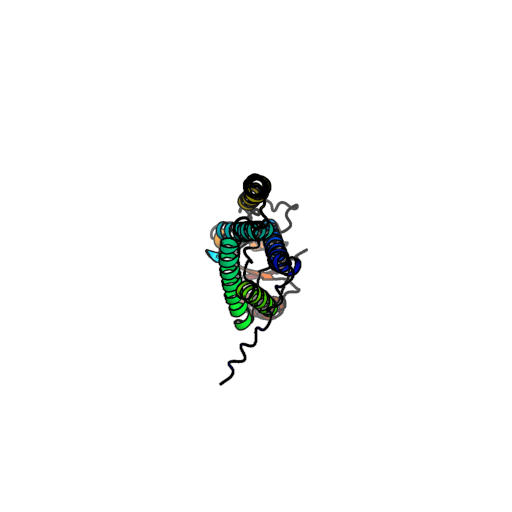30 N N . ASP A 1 212 ? -18.110 8.648 32.926 1.00 94.06 212 ASP A N 1
ATOM 1631 C CA . ASP A 1 212 ? -18.042 8.651 34.389 1.00 94.06 212 ASP A CA 1
ATOM 1632 C C . ASP A 1 212 ? -18.522 7.314 34.973 1.00 94.06 212 ASP A C 1
ATOM 1634 O O . ASP A 1 212 ? -17.890 6.770 35.888 1.00 94.06 212 ASP A O 1
ATOM 1638 N N . GLU A 1 213 ? -19.563 6.708 34.397 1.00 94.62 213 GLU A N 1
ATOM 1639 C CA . GLU A 1 213 ? -20.049 5.380 34.780 1.00 94.62 213 GLU A CA 1
ATOM 1640 C C . GLU A 1 213 ? -19.022 4.288 34.464 1.00 94.62 213 GLU A C 1
ATOM 1642 O O . GLU A 1 213 ? -18.753 3.426 35.306 1.00 94.62 213 GLU A O 1
ATOM 1647 N N . LEU A 1 214 ? -18.401 4.351 33.280 1.00 94.50 214 LEU A N 1
ATOM 1648 C CA . LEU A 1 214 ? -17.375 3.397 32.843 1.00 94.50 214 LEU A CA 1
ATOM 1649 C C . LEU A 1 214 ? -16.078 3.476 33.651 1.00 94.50 214 LEU A C 1
ATOM 1651 O O . LEU A 1 214 ? -15.278 2.539 33.626 1.00 94.50 214 LEU A O 1
ATOM 1655 N N . SER A 1 215 ? -15.854 4.574 34.375 1.00 94.00 215 SER A N 1
ATOM 1656 C CA . SER A 1 215 ? -14.668 4.728 35.220 1.00 94.00 215 SER A CA 1
ATOM 1657 C C . SER A 1 215 ? -14.714 3.894 36.511 1.00 94.00 215 SER A C 1
ATOM 1659 O O . SER A 1 215 ? -13.692 3.775 37.190 1.00 94.00 215 SER A O 1
ATOM 1661 N N . HIS A 1 216 ? -15.854 3.264 36.821 1.00 93.50 216 HIS A N 1
ATOM 1662 C CA . HIS A 1 216 ? -16.063 2.480 38.038 1.00 93.50 216 HIS A CA 1
ATOM 1663 C C . HIS A 1 216 ? -16.559 1.060 37.737 1.00 93.50 216 HIS A C 1
ATOM 1665 O O . HIS A 1 216 ? -17.534 0.873 37.017 1.00 93.50 216 HIS A O 1
ATOM 1671 N N . GLY A 1 217 ? -15.959 0.052 38.376 1.00 92.44 217 GLY A N 1
ATOM 1672 C CA . GLY A 1 217 ? -16.395 -1.345 38.273 1.00 92.44 217 GLY A CA 1
ATOM 1673 C C . GLY A 1 217 ? -15.883 -2.082 37.029 1.00 92.44 217 GLY A C 1
ATOM 1674 O O . GLY A 1 217 ? -15.002 -1.606 36.317 1.00 92.44 217 GLY A O 1
ATOM 1675 N N . GLY A 1 218 ? -16.403 -3.292 36.810 1.00 93.31 218 GLY A N 1
ATOM 1676 C CA . GLY A 1 218 ? -16.070 -4.121 35.651 1.00 93.31 218 GLY A CA 1
ATOM 1677 C C . GLY A 1 218 ? -17.049 -3.887 34.505 1.00 93.31 218 GLY A C 1
ATOM 1678 O O . GLY A 1 218 ? -18.258 -4.031 34.694 1.00 93.31 218 GLY A O 1
ATOM 1679 N N . TRP A 1 219 ? -16.522 -3.572 33.322 1.00 95.38 219 TRP A N 1
ATOM 1680 C CA . TRP A 1 219 ? -17.322 -3.323 32.126 1.00 95.38 219 TRP A CA 1
ATOM 1681 C C . TRP A 1 219 ? -16.847 -4.134 30.924 1.00 95.38 219 TRP A C 1
ATOM 1683 O O . TRP A 1 219 ? -15.649 -4.310 30.705 1.00 95.38 219 TRP A O 1
ATOM 1693 N N . ILE A 1 220 ? -17.805 -4.568 30.111 1.00 94.81 220 ILE A N 1
ATOM 1694 C CA . ILE A 1 220 ? -17.608 -5.034 28.742 1.00 94.81 220 ILE A CA 1
ATOM 1695 C C . ILE A 1 220 ? -18.018 -3.884 27.826 1.00 94.81 220 ILE A C 1
ATOM 1697 O O . ILE A 1 220 ? -19.190 -3.520 27.748 1.00 94.81 220 ILE A O 1
ATOM 1701 N N . VAL A 1 221 ? -17.047 -3.296 27.139 1.00 93.81 221 VAL A N 1
ATOM 1702 C CA . VAL A 1 221 ? -17.293 -2.202 26.198 1.00 93.81 221 VAL A CA 1
ATOM 1703 C C . VAL A 1 221 ? -17.374 -2.769 24.787 1.00 93.81 221 VAL A C 1
ATOM 1705 O O . VAL A 1 221 ? -16.418 -3.371 24.301 1.00 93.81 221 VAL A O 1
ATOM 1708 N N . VAL A 1 222 ? -18.509 -2.560 24.125 1.00 94.31 222 VAL A N 1
ATOM 1709 C CA . VAL A 1 222 ? -18.752 -2.969 22.740 1.00 94.31 222 VAL A CA 1
ATOM 1710 C C . VAL A 1 222 ? -18.730 -1.723 21.863 1.00 94.31 222 VAL A C 1
ATOM 1712 O O . VAL A 1 222 ? -19.672 -0.931 21.857 1.00 94.31 222 VAL A O 1
ATOM 1715 N N . LEU A 1 223 ? -17.635 -1.538 21.125 1.00 93.31 223 LEU A N 1
ATOM 1716 C CA . LEU A 1 223 ? -17.546 -0.507 20.093 1.00 93.31 223 LEU A CA 1
ATOM 1717 C C . LEU A 1 223 ? -18.247 -1.017 18.833 1.00 93.31 223 LEU A C 1
ATOM 1719 O O . LEU A 1 223 ? -17.922 -2.105 18.351 1.00 93.31 223 LEU A O 1
ATOM 1723 N N . TYR A 1 224 ? -19.189 -0.253 18.289 1.00 92.50 224 TYR A N 1
ATOM 1724 C CA . TYR A 1 224 ? -19.924 -0.665 17.094 1.00 92.50 224 TYR A CA 1
ATOM 1725 C C . TYR A 1 224 ? -20.197 0.506 16.151 1.00 92.50 224 TYR A C 1
ATOM 1727 O O . TYR A 1 224 ? -20.232 1.662 16.560 1.00 92.50 224 TYR A O 1
ATOM 1735 N N . HIS A 1 225 ? -20.393 0.193 14.871 1.00 91.06 225 HIS A N 1
ATOM 1736 C CA . HIS A 1 225 ? -20.805 1.153 13.850 1.00 91.06 225 HIS A CA 1
ATOM 1737 C C . HIS A 1 225 ? -22.183 0.751 13.326 1.00 91.06 225 HIS A C 1
ATOM 1739 O O . HIS A 1 225 ? -22.377 -0.409 12.951 1.00 91.06 225 HIS A O 1
ATOM 1745 N N . HIS A 1 226 ? -23.126 1.693 13.268 1.00 89.38 226 HIS A N 1
ATOM 1746 C CA . HIS A 1 226 ? -24.509 1.409 12.867 1.00 89.38 226 HIS A CA 1
ATOM 1747 C C . HIS A 1 226 ? -24.608 0.829 11.454 1.00 89.38 226 HIS A C 1
ATOM 1749 O O . HIS A 1 226 ? -25.388 -0.090 11.235 1.00 89.38 226 HIS A O 1
ATOM 1755 N N . ASP A 1 227 ? -23.770 1.295 10.526 1.00 88.62 227 ASP A N 1
ATOM 1756 C CA . ASP A 1 227 ? -23.766 0.821 9.133 1.00 88.62 227 ASP A CA 1
ATOM 1757 C C . ASP A 1 227 ? -22.897 -0.422 8.881 1.00 88.62 227 ASP A C 1
ATOM 1759 O O . ASP A 1 227 ? -22.711 -0.817 7.733 1.00 88.62 227 ASP A O 1
ATOM 1763 N N . CYS A 1 228 ? -22.322 -1.044 9.917 1.00 91.12 228 CYS A N 1
ATOM 1764 C CA . CYS A 1 228 ? -21.521 -2.253 9.738 1.00 91.12 228 CYS A CA 1
ATOM 1765 C C . CYS A 1 228 ? -22.424 -3.500 9.784 1.00 91.12 228 CYS A C 1
ATOM 1767 O O . CYS A 1 228 ? -22.931 -3.827 10.862 1.00 91.12 228 CYS A O 1
ATOM 1769 N N . PRO A 1 229 ? -22.587 -4.261 8.677 1.00 91.50 229 PRO A N 1
ATOM 1770 C CA . PRO A 1 229 ? -23.476 -5.427 8.648 1.00 91.50 229 PRO A CA 1
ATOM 1771 C C . PRO A 1 229 ? -23.092 -6.488 9.680 1.00 91.50 229 PRO A C 1
ATOM 1773 O O . PRO A 1 229 ? -23.952 -7.080 10.325 1.00 91.50 229 PRO A O 1
ATOM 1776 N N . ARG A 1 230 ? -21.785 -6.685 9.898 1.00 90.06 230 ARG A N 1
ATOM 1777 C CA . ARG A 1 230 ? -21.303 -7.618 10.918 1.00 90.06 230 ARG A CA 1
ATOM 1778 C C . ARG A 1 230 ? -21.636 -7.127 12.325 1.00 90.06 230 ARG A C 1
ATOM 1780 O O . ARG A 1 230 ? -22.042 -7.930 13.151 1.00 90.06 230 ARG A O 1
ATOM 1787 N N . CYS A 1 231 ? -21.515 -5.827 12.603 1.00 93.62 231 CYS A N 1
ATOM 1788 C CA . CYS A 1 231 ? -21.924 -5.276 13.897 1.00 93.62 231 CYS A CA 1
ATOM 1789 C C . CYS A 1 231 ? -23.423 -5.473 14.142 1.00 93.62 231 CYS A C 1
ATOM 1791 O O . CYS A 1 231 ? -23.790 -5.853 15.246 1.00 93.62 231 CYS A O 1
ATOM 1793 N N . GLN A 1 232 ? -24.269 -5.276 13.127 1.00 93.69 232 GLN A N 1
ATOM 1794 C CA . GLN A 1 232 ? -25.715 -5.510 13.236 1.00 93.69 232 GLN A CA 1
ATOM 1795 C C . GLN A 1 232 ? -26.055 -6.981 13.518 1.00 93.69 232 GLN A C 1
ATOM 1797 O O . GLN A 1 232 ? -27.005 -7.261 14.240 1.00 93.69 232 GLN A O 1
ATOM 1802 N N . GLU A 1 233 ? -25.270 -7.917 12.983 1.00 94.81 233 GLU A N 1
ATOM 1803 C CA . GLU A 1 233 ? -25.433 -9.350 13.247 1.00 94.81 233 GLU A CA 1
ATOM 1804 C C . GLU A 1 233 ? -25.041 -9.723 14.685 1.00 94.81 233 GLU A C 1
ATOM 1806 O O . GLU A 1 233 ? -25.727 -10.521 15.319 1.00 94.81 233 GLU A O 1
ATOM 1811 N N . VAL A 1 234 ? -23.949 -9.153 15.212 1.00 94.69 234 VAL A N 1
ATOM 1812 C CA . VAL A 1 234 ? -23.389 -9.570 16.513 1.00 94.69 234 VAL A CA 1
ATOM 1813 C C . VAL A 1 234 ? -23.943 -8.753 17.691 1.00 94.69 234 VAL A C 1
ATOM 1815 O O . VAL A 1 234 ? -23.979 -9.244 18.817 1.00 94.69 234 VAL A O 1
ATOM 1818 N N . ALA A 1 235 ? -24.402 -7.517 17.472 1.00 94.44 235 ALA A N 1
ATOM 1819 C CA . ALA A 1 235 ? -24.905 -6.651 18.545 1.00 94.44 235 ALA A CA 1
ATOM 1820 C C . ALA A 1 235 ? -26.048 -7.283 19.373 1.00 94.44 235 ALA A C 1
ATOM 1822 O O . ALA A 1 235 ? -25.929 -7.271 20.602 1.00 94.44 235 ALA A O 1
ATOM 1823 N N . PRO A 1 236 ? -27.072 -7.932 18.773 1.00 95.75 236 PRO A N 1
ATOM 1824 C CA . PRO A 1 236 ? -28.146 -8.574 19.537 1.00 95.75 236 PRO A CA 1
ATOM 1825 C C . PRO A 1 236 ? -27.652 -9.673 20.488 1.00 95.75 236 PRO A C 1
ATOM 1827 O O . PRO A 1 236 ? -28.225 -9.882 21.557 1.00 95.75 236 PRO A O 1
ATOM 1830 N N . GLU A 1 237 ? -26.565 -10.371 20.137 1.00 96.06 237 GLU A N 1
ATOM 1831 C CA . GLU A 1 237 ? -25.965 -11.390 21.005 1.00 96.06 237 GLU A CA 1
ATOM 1832 C C . GLU A 1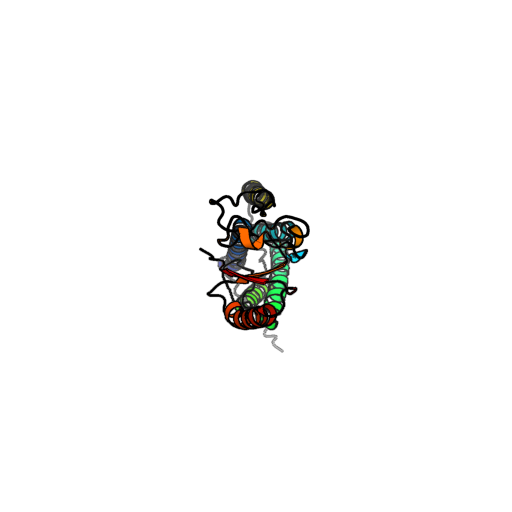 237 ? -25.390 -10.760 22.283 1.00 96.06 237 GLU A C 1
ATOM 1834 O O . GLU A 1 237 ? -25.602 -11.270 23.388 1.00 96.06 237 GLU A O 1
ATOM 1839 N N . TYR A 1 238 ? -24.693 -9.629 22.154 1.00 95.44 238 TYR A N 1
ATOM 1840 C CA . TYR A 1 238 ? -24.159 -8.898 23.303 1.00 95.44 238 TYR A CA 1
ATOM 1841 C C . TYR A 1 238 ? -25.267 -8.253 24.141 1.00 95.44 238 TYR A C 1
ATOM 1843 O O . TYR A 1 238 ? -25.155 -8.238 25.366 1.00 95.44 238 TYR A O 1
ATOM 1851 N N . GLU A 1 239 ? -26.352 -7.778 23.525 1.00 95.69 239 GLU A N 1
ATOM 1852 C CA . GLU A 1 239 ? -27.512 -7.231 24.246 1.00 95.69 239 GLU A CA 1
ATOM 1853 C C . GLU A 1 239 ? -28.213 -8.309 25.082 1.00 95.69 239 GLU A C 1
ATOM 1855 O O . GLU A 1 239 ? -28.543 -8.094 26.254 1.00 95.69 239 GLU A O 1
ATOM 1860 N N . ALA A 1 240 ? -28.379 -9.507 24.515 1.00 96.12 240 ALA A N 1
ATOM 1861 C CA . ALA A 1 240 ? -28.930 -10.649 25.234 1.00 96.12 240 ALA A CA 1
ATOM 1862 C C . ALA A 1 240 ? -28.039 -11.048 26.424 1.00 96.12 240 ALA A C 1
ATOM 1864 O O . ALA A 1 240 ? -28.544 -11.282 27.525 1.00 96.12 240 ALA A O 1
ATOM 1865 N N . ARG A 1 241 ? -26.709 -11.062 26.241 1.00 95.31 241 ARG A N 1
ATOM 1866 C CA . ARG A 1 241 ? -25.744 -11.312 27.329 1.00 95.31 241 ARG A CA 1
ATOM 1867 C C . ARG A 1 241 ? -25.801 -10.241 28.413 1.00 95.31 241 ARG A C 1
ATOM 1869 O O . ARG A 1 241 ? -25.793 -10.587 29.590 1.00 95.31 241 ARG A O 1
ATOM 1876 N N . ALA A 1 242 ? -25.898 -8.970 28.030 1.00 95.56 242 ALA A N 1
ATOM 1877 C CA . ALA A 1 242 ? -26.030 -7.859 28.965 1.00 95.56 242 ALA A CA 1
ATOM 1878 C C . ALA A 1 242 ? -27.306 -7.988 29.812 1.00 95.56 242 ALA A C 1
ATOM 1880 O O . ALA A 1 242 ? -27.264 -7.820 31.029 1.00 95.56 242 ALA A O 1
ATOM 1881 N N . THR A 1 243 ? -28.422 -8.364 29.181 1.00 96.25 243 THR A N 1
ATOM 1882 C CA . THR A 1 243 ? -29.709 -8.578 29.859 1.00 96.25 243 THR A CA 1
ATOM 1883 C C . THR A 1 243 ? -29.648 -9.756 30.831 1.00 96.25 243 THR A C 1
ATOM 1885 O O . THR A 1 243 ? -30.132 -9.653 31.955 1.00 96.25 243 THR A O 1
ATOM 1888 N N . ALA A 1 244 ? -29.016 -10.865 30.434 1.00 95.12 244 ALA A N 1
ATOM 1889 C CA . ALA A 1 244 ? -28.832 -12.024 31.307 1.00 95.12 244 ALA A CA 1
ATOM 1890 C C . ALA A 1 244 ? -27.917 -11.712 32.506 1.00 95.12 244 ALA A C 1
ATOM 1892 O O . ALA A 1 244 ? -28.202 -12.131 33.627 1.00 95.12 244 ALA A O 1
ATOM 1893 N N . ALA A 1 245 ? -26.846 -10.945 32.282 1.00 94.88 245 ALA A N 1
ATOM 1894 C CA . ALA A 1 245 ? -25.905 -10.527 33.319 1.00 94.88 245 ALA A CA 1
ATOM 1895 C C . ALA A 1 245 ? -26.506 -9.517 34.310 1.00 94.88 245 ALA A C 1
ATOM 1897 O O . ALA A 1 245 ? -26.053 -9.444 35.446 1.00 94.88 245 ALA A O 1
ATOM 1898 N N . ALA A 1 246 ? -27.549 -8.772 33.927 1.00 93.44 246 ALA A N 1
ATOM 1899 C CA . ALA A 1 246 ? -28.177 -7.774 34.796 1.00 93.44 246 ALA A CA 1
ATOM 1900 C C . ALA A 1 246 ? -28.788 -8.363 36.084 1.00 93.44 246 ALA A C 1
ATOM 1902 O O . ALA A 1 246 ? -28.985 -7.632 37.055 1.00 93.44 246 ALA A O 1
ATOM 1903 N N . ALA A 1 247 ? -29.081 -9.668 36.108 1.00 92.94 247 ALA A N 1
ATOM 1904 C CA . ALA A 1 247 ? -29.576 -10.366 37.293 1.00 92.94 247 ALA A CA 1
ATOM 1905 C C . ALA A 1 247 ? -28.475 -10.695 38.321 1.00 92.94 247 ALA A C 1
ATOM 1907 O O . ALA A 1 247 ? -28.796 -10.970 39.477 1.00 92.94 247 ALA A O 1
ATOM 1908 N N . ASP A 1 248 ? -27.200 -10.669 37.920 1.00 95.44 248 ASP A N 1
ATOM 1909 C CA . ASP A 1 248 ? -26.053 -10.966 38.777 1.00 95.44 248 ASP A CA 1
ATOM 1910 C C . ASP A 1 248 ? -25.281 -9.673 39.112 1.00 95.44 248 ASP A C 1
ATOM 1912 O O . ASP A 1 248 ? -24.602 -9.117 38.246 1.00 95.44 248 ASP A O 1
ATOM 1916 N N . PRO A 1 249 ? -25.322 -9.188 40.368 1.00 91.94 249 PRO A N 1
ATOM 1917 C CA . PRO A 1 249 ? -24.589 -7.992 40.783 1.00 91.94 249 PRO A CA 1
ATOM 1918 C C . PRO A 1 249 ? -23.066 -8.100 40.625 1.00 91.94 249 PRO A C 1
ATOM 1920 O O . PRO A 1 249 ? -22.389 -7.071 40.621 1.00 91.94 249 PRO A O 1
ATOM 1923 N N . ALA A 1 250 ? -22.524 -9.321 40.552 1.00 93.94 250 ALA A N 1
ATOM 1924 C CA . ALA A 1 250 ? -21.097 -9.572 40.382 1.00 93.94 250 ALA A CA 1
ATOM 1925 C C . ALA A 1 250 ? -20.665 -9.609 38.906 1.00 93.94 250 ALA A C 1
ATOM 1927 O O . ALA A 1 250 ? -19.466 -9.524 38.623 1.00 93.94 250 ALA A O 1
ATOM 1928 N N . ALA A 1 251 ? -21.606 -9.727 37.965 1.00 94.81 251 ALA A N 1
ATOM 1929 C CA . ALA A 1 251 ? -21.290 -9.764 36.546 1.00 94.81 251 ALA A CA 1
ATOM 1930 C C . ALA A 1 251 ? -20.882 -8.371 36.025 1.00 94.81 251 ALA A C 1
ATOM 1932 O O . ALA A 1 251 ? -21.428 -7.349 36.456 1.00 94.81 251 ALA A O 1
ATOM 1933 N N . PRO A 1 252 ? -19.921 -8.292 35.083 1.00 95.00 252 PRO A N 1
ATOM 1934 C CA . PRO A 1 252 ? -19.546 -7.020 34.485 1.00 95.00 252 PRO A CA 1
ATOM 1935 C C . PRO A 1 252 ? -20.714 -6.439 33.683 1.00 95.00 252 PRO A C 1
ATOM 1937 O O . PRO A 1 252 ? -21.412 -7.146 32.951 1.00 95.00 252 PRO A O 1
ATOM 1940 N N . ARG A 1 253 ? -20.905 -5.124 33.788 1.00 95.44 253 ARG A N 1
ATOM 1941 C CA . ARG A 1 253 ? -21.929 -4.405 33.020 1.00 95.44 253 ARG A CA 1
ATOM 1942 C C . ARG A 1 253 ? -21.485 -4.265 31.569 1.00 95.44 253 ARG A C 1
ATOM 1944 O O . ARG A 1 253 ? -20.293 -4.256 31.286 1.00 95.44 253 ARG A O 1
ATOM 1951 N N . THR A 1 254 ? -22.421 -4.138 30.635 1.00 96.25 254 THR A N 1
ATOM 1952 C CA . THR A 1 254 ? -22.092 -3.957 29.210 1.00 96.25 254 THR A CA 1
ATOM 1953 C C . THR A 1 254 ? -22.464 -2.550 28.758 1.00 96.25 254 THR A C 1
ATOM 1955 O O . THR A 1 254 ? -23.547 -2.075 29.092 1.00 96.25 254 THR A O 1
ATOM 1958 N N . ALA A 1 255 ? -21.581 -1.893 28.006 1.00 95.44 255 ALA A N 1
ATOM 1959 C CA . ALA A 1 255 ? -21.823 -0.582 27.407 1.00 95.44 255 ALA A CA 1
ATOM 1960 C C . ALA A 1 255 ? -21.607 -0.642 25.893 1.00 95.44 255 ALA A C 1
ATOM 1962 O O . ALA A 1 255 ? -20.578 -1.136 25.429 1.00 95.44 255 ALA A O 1
ATOM 1963 N N . PHE A 1 256 ? -22.564 -0.115 25.133 1.00 94.56 256 PHE A N 1
ATOM 1964 C CA . PHE A 1 256 ? -22.492 -0.009 23.679 1.00 94.56 256 PHE A CA 1
ATOM 1965 C C . PHE A 1 256 ? -22.102 1.412 23.300 1.00 94.56 256 PHE A C 1
ATOM 1967 O O . PHE A 1 256 ? -22.818 2.356 23.621 1.00 94.56 256 PHE A O 1
ATOM 1974 N N . ILE A 1 257 ? -20.978 1.561 22.607 1.00 93.69 257 ILE A N 1
ATOM 1975 C CA . ILE A 1 257 ? -20.461 2.865 22.193 1.00 93.69 257 ILE A CA 1
ATOM 1976 C C . ILE A 1 257 ? -20.498 2.918 20.671 1.00 93.69 257 ILE A C 1
ATOM 1978 O O . ILE A 1 257 ? -19.765 2.191 19.992 1.00 93.69 257 ILE A O 1
ATOM 1982 N N . ALA A 1 258 ? -21.370 3.775 20.144 1.00 91.38 258 ALA A N 1
ATOM 1983 C CA . ALA A 1 258 ? -21.471 4.016 18.715 1.00 91.38 258 ALA A CA 1
ATOM 1984 C C . ALA A 1 258 ? -20.268 4.838 18.239 1.00 91.38 258 ALA A C 1
ATOM 1986 O O . ALA A 1 258 ? -20.004 5.932 18.741 1.00 91.38 258 ALA A O 1
ATOM 1987 N N . VAL A 1 259 ? -19.541 4.317 17.256 1.00 88.31 259 VAL A N 1
ATOM 1988 C CA . VAL A 1 259 ? -18.425 5.012 16.613 1.00 88.31 259 VAL A CA 1
ATOM 1989 C C . VAL A 1 259 ? -18.937 5.609 15.311 1.00 88.31 259 VAL A C 1
ATOM 1991 O O . VAL A 1 259 ? -19.287 4.878 14.390 1.00 88.31 259 VAL A O 1
ATOM 1994 N N . TYR A 1 260 ? -18.981 6.937 15.233 1.00 79.50 260 TYR A N 1
ATOM 1995 C CA . TYR A 1 260 ? -19.353 7.651 14.015 1.00 79.50 260 TYR A CA 1
ATOM 1996 C C . TYR A 1 260 ? -18.097 7.923 13.187 1.00 79.50 260 TYR A C 1
ATOM 1998 O O . TYR A 1 260 ? -17.285 8.776 13.548 1.00 79.50 260 TYR A O 1
ATOM 2006 N N . LEU A 1 261 ? -17.928 7.202 12.079 1.00 63.41 261 LEU A N 1
ATOM 2007 C CA . LEU A 1 261 ? -16.945 7.573 11.063 1.00 63.41 261 LEU A CA 1
ATOM 2008 C C . LEU A 1 261 ? -17.557 8.709 10.232 1.00 63.41 261 LEU A C 1
ATOM 2010 O O . LEU A 1 261 ? -18.575 8.508 9.572 1.00 63.41 261 LEU A O 1
ATOM 2014 N N . ARG A 1 262 ? -16.982 9.911 10.317 1.00 53.62 262 ARG A N 1
ATOM 2015 C CA . ARG A 1 262 ? -17.292 10.994 9.373 1.00 53.62 262 ARG A CA 1
ATOM 2016 C C . ARG A 1 262 ? -16.495 10.840 8.086 1.00 53.62 262 ARG A C 1
ATOM 2018 O O . ARG A 1 262 ? -15.334 10.380 8.164 1.00 53.62 262 ARG A O 1
#

Mean predicted aligned error: 8.54 Å